Protein AF-A0A015ILJ5-F1 (afdb_monomer_lite)

Secondary structure (DSSP, 8-state):
-------------------------PPP------------------------------EEEE-HHHHHHHHHHHHHHHHHHHHHHHHHH--TT-SS-TTHHHHHHHHHHHHHHHHTHHHHHHHHHHHHHIIIIIIIHHHS-SHHHHHHHHHHHHS-SSTT--HHHHHHHHHHHHHHHHHHHHHHHHHHHHHHHHHS------S----EEEE----GGG--HHHHHHHHHHHHHHHHHHHHHHH--TTHHHHHHHHHHHHHHHHHHHHHGGGGG-TT--HHHHHHHHHHHHHHHHHHHHHHHT--SHHHHHHHHHHHHHTT-

Sequence (321 aa):
MNEIQNSSSSSSTILDDKPSKINISKNLVLVDNNIEENDDFGEIIQYKENKEVENSSIELGEKKAVVLSILIPFSIIGALIRIGLNILHSYPGSPVFSLIYPQFVGCVIMGFCLARKGFIMESYLPLYIGLTTGLCGSITTFSSWILSIFKEFILPSTPHRGDLYNILAALADIGITLGMSVTGLKFGEHIADIIIQKRKIQSERLYHIAEKPSKLNELIIPDFICFGVGIASIVLVVTLSSTMQVNRSVLFAAVFAPIGTLIRWYLSKYNAIKKSFPWGTFAANISGSIIIGILFFLSNGVASSKTSCEIIKGLSDGFCD

Structure (mmCIF, N/CA/C/O backbone):
data_AF-A0A015ILJ5-F1
#
_entry.id   AF-A0A015ILJ5-F1
#
loop_
_atom_site.group_PDB
_atom_site.id
_atom_site.type_symbol
_atom_site.label_atom_id
_atom_site.label_alt_id
_atom_site.label_comp_id
_atom_site.label_asym_id
_atom_site.label_entity_id
_atom_site.label_seq_id
_atom_site.pdbx_PDB_ins_code
_atom_site.Cartn_x
_atom_site.Cartn_y
_atom_site.Cartn_z
_atom_site.occupancy
_atom_site.B_iso_or_equiv
_atom_site.auth_seq_id
_atom_site.auth_comp_id
_atom_site.auth_asym_id
_atom_site.auth_atom_id
_atom_site.pdbx_PDB_model_num
ATOM 1 N N . MET A 1 1 ? -54.293 14.320 97.974 1.00 38.53 1 MET A N 1
ATOM 2 C CA . MET A 1 1 ? -55.303 14.594 96.933 1.00 38.53 1 MET A CA 1
ATOM 3 C C . MET A 1 1 ? -54.707 14.126 95.605 1.00 38.53 1 MET A C 1
ATOM 5 O O . MET A 1 1 ? -54.089 14.928 94.924 1.00 38.53 1 MET A O 1
ATOM 9 N N . ASN A 1 2 ? -54.666 12.828 95.270 1.00 27.77 2 ASN A N 1
ATOM 10 C CA . ASN A 1 2 ? -55.544 11.689 95.625 1.00 27.77 2 ASN A CA 1
ATOM 11 C C . ASN A 1 2 ? -57.009 11.928 95.200 1.00 27.77 2 ASN A C 1
ATOM 13 O O . ASN A 1 2 ? -57.557 12.952 95.598 1.00 27.77 2 ASN A O 1
ATOM 17 N N . GLU A 1 3 ? -57.687 11.027 94.476 1.00 29.75 3 GLU A N 1
ATOM 18 C CA . GLU A 1 3 ? -57.217 9.829 93.735 1.00 29.75 3 GLU A CA 1
ATOM 19 C C . GLU A 1 3 ? -58.332 9.287 92.803 1.00 29.75 3 GLU A C 1
ATOM 21 O O . GLU A 1 3 ? -59.360 9.944 92.673 1.00 29.75 3 GLU A O 1
ATOM 26 N N . ILE A 1 4 ? -58.148 8.060 92.271 1.00 30.39 4 ILE A N 1
ATOM 27 C CA . ILE A 1 4 ? -59.112 7.186 91.552 1.00 30.39 4 ILE A CA 1
ATOM 28 C C . ILE A 1 4 ? -59.209 7.431 90.027 1.00 30.39 4 ILE A C 1
ATOM 30 O O . ILE A 1 4 ? -59.376 8.565 89.599 1.00 30.39 4 ILE A O 1
ATOM 34 N N . GLN A 1 5 ? -59.237 6.414 89.146 1.00 32.75 5 GLN A N 1
ATOM 35 C CA . GLN A 1 5 ? -58.488 5.135 89.029 1.00 32.75 5 GLN A CA 1
ATOM 36 C C . GLN A 1 5 ? -58.839 4.467 87.671 1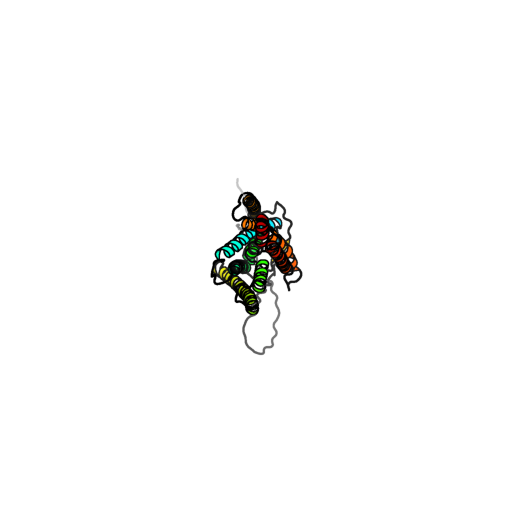.00 32.75 5 GLN A C 1
ATOM 38 O O . GLN A 1 5 ? -59.901 4.752 87.137 1.00 32.75 5 GLN A O 1
ATOM 43 N N . ASN A 1 6 ? -57.972 3.561 87.180 1.00 30.84 6 ASN A N 1
ATOM 44 C CA . ASN A 1 6 ? -58.215 2.337 86.368 1.00 30.84 6 ASN A CA 1
ATOM 45 C C . ASN A 1 6 ? -59.354 2.295 85.309 1.00 30.84 6 ASN A C 1
ATOM 47 O O . ASN A 1 6 ? -60.503 2.588 85.597 1.00 30.84 6 ASN A O 1
ATOM 51 N N . SER A 1 7 ? -59.186 1.740 84.101 1.00 29.77 7 SER A N 1
ATOM 52 C CA . SER A 1 7 ? -58.044 1.130 83.368 1.00 29.77 7 SER A CA 1
ATOM 53 C C . SER A 1 7 ? -58.445 1.125 81.860 1.00 29.77 7 SER A C 1
ATOM 55 O O . SER A 1 7 ? -59.083 2.098 81.476 1.00 29.77 7 SER A O 1
ATOM 57 N N . SER A 1 8 ? -58.203 0.216 80.900 1.00 28.64 8 SER A N 1
ATOM 58 C CA . SER A 1 8 ? -57.523 -1.088 80.657 1.00 28.64 8 SER A CA 1
ATOM 59 C C . SER A 1 8 ? -57.605 -1.330 79.116 1.00 28.64 8 SER A C 1
ATOM 61 O O . SER A 1 8 ? -58.374 -0.644 78.450 1.00 28.64 8 SER A O 1
ATOM 63 N N . SER A 1 9 ? -56.950 -2.271 78.420 1.00 26.66 9 SER A N 1
ATOM 64 C CA . SER A 1 9 ? -55.691 -3.045 78.543 1.00 26.66 9 SER A CA 1
ATOM 65 C C . SER A 1 9 ? -55.530 -3.846 77.224 1.00 26.66 9 SER A C 1
ATOM 67 O O . SER A 1 9 ? -56.538 -4.338 76.729 1.00 26.66 9 SER A O 1
ATOM 69 N N . SER A 1 10 ? -54.367 -4.106 76.615 1.00 27.41 10 SER A N 1
ATOM 70 C CA . SER A 1 10 ? -52.974 -3.684 76.854 1.00 27.41 10 SER A CA 1
ATOM 71 C C . SER A 1 10 ? -52.058 -4.293 75.770 1.00 27.41 10 SER A C 1
ATOM 73 O O . SER A 1 10 ? -52.251 -5.469 75.482 1.00 27.41 10 SER A O 1
ATOM 75 N N . SER A 1 11 ? -50.994 -3.585 75.344 1.00 25.94 11 SER A N 1
ATOM 76 C CA . SER A 1 11 ? -49.709 -4.177 74.868 1.00 25.94 11 SER A CA 1
ATOM 77 C C . SER A 1 11 ? -49.737 -5.015 73.556 1.00 25.94 11 SER A C 1
ATOM 79 O O . SER A 1 11 ? -50.785 -5.481 73.135 1.00 25.94 11 SER A O 1
ATOM 81 N N . SER A 1 12 ? -48.654 -5.270 72.803 1.00 26.17 12 SER A N 1
ATOM 82 C CA . SER A 1 12 ? -47.227 -4.846 72.788 1.00 26.17 12 SER A CA 1
ATOM 83 C C . SER A 1 12 ? -46.558 -5.419 71.515 1.00 26.17 12 SER A C 1
ATOM 85 O O . SER A 1 12 ? -47.017 -6.460 71.059 1.00 26.17 12 SER A O 1
ATOM 87 N N . THR A 1 13 ? -45.455 -4.941 70.918 1.00 25.66 13 THR A N 1
ATOM 88 C CA . THR A 1 13 ? -44.635 -3.694 70.934 1.00 25.66 13 THR A CA 1
ATOM 89 C C . THR A 1 13 ? -43.547 -3.867 69.850 1.00 25.66 13 THR A C 1
ATOM 91 O O . THR A 1 13 ? -43.083 -4.994 69.727 1.00 25.66 13 THR A O 1
ATOM 94 N N . ILE A 1 14 ? -43.031 -2.774 69.244 1.00 26.38 14 ILE A N 1
ATOM 95 C CA . ILE A 1 14 ? -41.694 -2.678 68.578 1.00 26.38 14 ILE A CA 1
ATOM 96 C C . ILE A 1 14 ? -41.528 -3.513 67.275 1.00 26.38 14 ILE A C 1
ATOM 98 O O . ILE A 1 14 ? -41.960 -4.653 67.216 1.00 26.38 14 ILE A O 1
ATOM 102 N N . LEU A 1 15 ? -40.816 -3.124 66.211 1.00 26.19 15 LEU A N 1
ATOM 103 C CA . LEU A 1 15 ? -40.367 -1.885 65.542 1.00 26.19 15 LEU A CA 1
ATOM 104 C C . LEU A 1 15 ? -39.247 -2.321 64.550 1.00 26.19 15 LEU A C 1
ATOM 106 O O . LEU A 1 15 ? -38.650 -3.381 64.721 1.00 26.19 15 LEU A O 1
ATOM 110 N N . ASP A 1 16 ? -38.957 -1.455 63.579 1.00 25.91 16 ASP A N 1
ATOM 111 C CA . ASP A 1 16 ? -37.698 -1.327 62.818 1.00 25.91 16 ASP A CA 1
ATOM 112 C C . ASP A 1 16 ? -37.301 -2.248 61.629 1.00 25.91 16 ASP A C 1
ATOM 114 O O . ASP A 1 16 ? -37.572 -3.441 61.532 1.00 25.91 16 ASP A O 1
ATOM 118 N N . ASP A 1 17 ? -36.613 -1.544 60.720 1.00 27.25 17 ASP A N 1
ATOM 119 C CA . ASP A 1 17 ? -35.740 -1.867 59.584 1.00 27.25 17 ASP A CA 1
ATOM 120 C C . ASP A 1 17 ? -36.176 -2.536 58.253 1.00 27.25 17 ASP A C 1
ATOM 122 O O . ASP A 1 17 ? -36.766 -3.608 58.134 1.00 27.25 17 ASP A O 1
ATOM 126 N N . LYS A 1 18 ? -35.740 -1.843 57.187 1.00 29.30 18 LYS A N 1
ATOM 127 C CA . LYS A 1 18 ? -35.544 -2.274 55.786 1.00 29.30 18 LYS A CA 1
ATOM 128 C C . LYS A 1 18 ? -34.125 -2.896 55.653 1.00 29.30 18 LYS A C 1
ATOM 130 O O . LYS A 1 18 ? -33.320 -2.639 56.542 1.00 29.30 18 LYS A O 1
ATOM 135 N N . PRO A 1 19 ? -33.730 -3.600 54.555 1.00 35.00 19 PRO A N 1
ATOM 136 C CA . PRO A 1 19 ? -34.274 -3.494 53.193 1.00 35.00 19 PRO A CA 1
ATOM 137 C C . PRO A 1 19 ? -34.383 -4.799 52.357 1.00 35.00 19 PRO A C 1
ATOM 139 O O . PRO A 1 19 ? -33.918 -5.874 52.713 1.00 35.00 19 PRO A O 1
ATOM 142 N N . SER A 1 20 ? -34.895 -4.619 51.132 1.00 26.47 20 SER A N 1
ATOM 143 C CA . SER A 1 20 ? -34.581 -5.375 49.901 1.00 26.47 20 SER A CA 1
ATOM 144 C C . SER A 1 20 ? -34.793 -6.901 49.839 1.00 26.47 20 SER A C 1
ATOM 146 O O . SER A 1 20 ? -33.987 -7.687 50.334 1.00 26.47 20 SER A O 1
ATOM 148 N N . LYS A 1 21 ? -35.734 -7.306 48.973 1.00 27.16 21 LYS A N 1
ATOM 149 C CA . LYS A 1 21 ? -35.479 -8.225 47.841 1.00 27.16 21 LYS A CA 1
ATOM 150 C C . LYS A 1 21 ? -36.608 -8.132 46.810 1.00 27.16 21 LYS A C 1
ATOM 152 O O . LYS A 1 21 ? -37.774 -8.022 47.174 1.00 27.16 21 LYS A O 1
ATOM 157 N N . ILE A 1 22 ? -36.252 -8.156 45.525 1.00 25.55 22 ILE A N 1
ATOM 158 C CA . ILE A 1 22 ? -37.215 -8.256 44.419 1.00 25.55 22 ILE A CA 1
ATOM 159 C C . ILE A 1 22 ? -37.682 -9.711 44.362 1.00 25.55 22 ILE A C 1
ATOM 161 O O . ILE A 1 22 ? -36.852 -10.618 44.309 1.00 25.55 22 ILE A O 1
ATOM 165 N N . ASN A 1 23 ? -38.994 -9.934 44.428 1.00 25.03 23 ASN A N 1
ATOM 166 C CA . ASN A 1 23 ? -39.558 -11.271 44.584 1.00 25.03 23 ASN A CA 1
ATOM 167 C C . ASN A 1 23 ? -39.935 -11.874 43.220 1.00 25.03 23 ASN A C 1
ATOM 169 O O . ASN A 1 23 ? -40.566 -11.207 42.403 1.00 25.03 23 ASN A O 1
ATOM 173 N N . ILE A 1 24 ? -39.540 -13.124 42.968 1.00 28.53 24 ILE A N 1
ATOM 174 C CA . ILE A 1 24 ? -39.736 -13.791 41.671 1.00 28.53 24 ILE A CA 1
ATOM 175 C C . ILE A 1 24 ? -41.096 -14.494 41.672 1.00 28.53 24 ILE A C 1
ATOM 177 O O . ILE A 1 24 ? -41.280 -15.509 42.346 1.00 28.53 24 ILE A O 1
ATOM 181 N N . SER A 1 25 ? -42.048 -13.982 40.893 1.00 27.61 25 SER A N 1
ATOM 182 C CA . SER A 1 25 ? -43.372 -14.585 40.732 1.00 27.61 25 SER A CA 1
ATOM 183 C C . SER A 1 25 ? -43.312 -15.853 39.873 1.00 27.61 25 SER A C 1
ATOM 185 O O . SER A 1 25 ? -43.343 -15.790 38.644 1.00 27.61 25 SER A O 1
ATOM 187 N N . LYS A 1 26 ? -43.265 -17.017 40.530 1.00 31.91 26 LYS A N 1
ATOM 188 C CA . LYS A 1 26 ? -43.653 -18.296 39.919 1.00 31.91 26 LYS A CA 1
ATOM 189 C C . LYS A 1 26 ? -45.162 -18.287 39.663 1.00 31.91 26 LYS A C 1
ATOM 191 O O . LYS A 1 26 ? -45.917 -18.120 40.615 1.00 31.91 26 LYS A O 1
ATOM 196 N N . ASN A 1 27 ? -45.590 -18.566 38.433 1.00 26.89 27 ASN A N 1
ATOM 197 C CA . ASN A 1 27 ? -46.962 -19.000 38.166 1.00 26.89 27 ASN A CA 1
ATOM 198 C C . ASN A 1 27 ? -46.987 -20.516 37.962 1.00 26.89 27 ASN A C 1
ATOM 200 O O . ASN A 1 27 ? -46.212 -21.061 37.177 1.00 26.89 27 ASN A O 1
ATOM 204 N N . LEU A 1 28 ? -47.879 -21.177 38.696 1.00 24.20 28 LEU A N 1
ATOM 205 C CA . LEU A 1 28 ? -48.230 -22.581 38.511 1.00 24.20 28 LEU A CA 1
ATOM 206 C C . LEU A 1 28 ? -49.207 -22.704 37.335 1.00 24.20 28 LEU A C 1
ATOM 208 O O . LEU A 1 28 ? -50.121 -21.891 37.218 1.00 24.20 28 LEU A O 1
ATOM 212 N N . VAL A 1 29 ? -49.074 -23.761 36.537 1.00 26.03 29 VAL A N 1
ATOM 213 C CA . VAL A 1 29 ? -50.166 -24.287 35.706 1.00 26.03 29 VAL A CA 1
ATOM 214 C C . VAL A 1 29 ? -50.184 -25.799 35.898 1.00 26.03 29 VAL A C 1
ATOM 216 O O . VAL A 1 29 ? -49.153 -26.452 35.757 1.00 26.03 29 VAL A O 1
ATOM 219 N N . LEU A 1 30 ? -51.346 -26.326 36.276 1.00 26.62 30 LEU A N 1
ATOM 220 C CA . LEU A 1 30 ? -51.619 -27.758 36.377 1.00 26.62 30 LEU A CA 1
ATOM 221 C C . LEU A 1 30 ? -52.103 -28.267 35.015 1.00 26.62 30 LEU A C 1
ATOM 223 O O . LEU A 1 30 ? -52.861 -27.569 34.342 1.00 26.62 30 LEU A O 1
ATOM 227 N N . VAL A 1 31 ? -51.710 -29.484 34.646 1.00 26.25 31 VAL A N 1
ATOM 228 C CA . VAL A 1 31 ? -52.356 -30.288 33.599 1.00 26.25 31 VAL A CA 1
ATOM 229 C C . VAL A 1 31 ? -52.400 -31.726 34.111 1.00 26.25 31 VAL A C 1
ATOM 231 O O . VAL A 1 31 ? -51.413 -32.202 34.671 1.00 26.25 31 VAL A O 1
ATOM 234 N N . ASP A 1 32 ? -53.552 -32.378 33.976 1.00 24.59 32 ASP A N 1
ATOM 235 C CA . ASP A 1 32 ? -53.810 -33.706 34.533 1.00 24.59 32 ASP A CA 1
ATOM 236 C C . ASP A 1 32 ? -53.135 -34.849 33.759 1.00 24.59 32 ASP A C 1
ATOM 238 O O . ASP A 1 32 ? -52.825 -34.746 32.571 1.00 24.59 32 ASP A O 1
ATOM 242 N N . ASN A 1 33 ? -52.954 -35.975 34.452 1.00 26.41 33 ASN A N 1
ATOM 243 C CA . ASN A 1 33 ? -52.445 -37.215 33.872 1.00 26.41 33 ASN A CA 1
ATOM 244 C C . ASN A 1 33 ? -53.518 -37.919 33.026 1.00 26.41 33 ASN A C 1
ATOM 246 O O . ASN A 1 33 ? -54.665 -38.030 33.454 1.00 26.41 33 ASN A O 1
ATOM 250 N N . ASN A 1 34 ? -53.104 -38.542 31.923 1.00 25.19 34 ASN A N 1
ATOM 251 C CA . ASN A 1 34 ? -53.539 -39.895 31.564 1.00 25.19 34 ASN A CA 1
ATOM 252 C C . ASN A 1 34 ? -52.475 -40.566 30.681 1.00 25.19 34 ASN A C 1
ATOM 254 O O . ASN A 1 34 ? -51.626 -39.888 30.104 1.00 25.19 34 ASN A O 1
ATOM 258 N N . ILE A 1 35 ? -52.470 -41.899 30.679 1.00 26.47 35 ILE A N 1
ATOM 259 C CA . ILE A 1 35 ? -51.298 -42.731 30.370 1.00 26.47 35 ILE A CA 1
ATOM 260 C C . ILE A 1 35 ? -51.551 -43.577 29.121 1.00 26.47 35 ILE A C 1
ATOM 262 O O . ILE A 1 35 ? -52.622 -44.161 29.002 1.00 26.47 35 ILE A O 1
ATOM 266 N N . GLU A 1 36 ? -50.529 -43.736 28.279 1.00 25.12 36 GLU A N 1
ATOM 267 C CA . GLU A 1 36 ? -50.222 -45.028 27.651 1.00 25.12 36 GLU A CA 1
ATOM 268 C C . GLU A 1 36 ? -48.707 -45.110 27.377 1.00 25.12 36 GLU A C 1
ATOM 270 O O . GLU A 1 36 ? -48.126 -44.229 26.744 1.00 25.12 36 GLU A O 1
ATOM 275 N N . GLU A 1 37 ? -48.052 -46.129 27.939 1.00 27.27 37 GLU A N 1
ATOM 276 C CA . GLU A 1 37 ? -46.613 -46.403 27.799 1.00 27.27 37 GLU A CA 1
ATOM 277 C C . GLU A 1 37 ? -46.362 -47.346 26.612 1.00 27.27 37 GLU A C 1
ATOM 279 O O . GLU A 1 37 ? -47.225 -48.169 26.310 1.00 27.27 37 GLU A O 1
ATOM 284 N N . ASN A 1 38 ? -45.190 -47.254 25.966 1.00 24.08 38 ASN A N 1
ATOM 285 C CA . ASN A 1 38 ? -44.504 -48.358 25.265 1.00 24.08 38 ASN A CA 1
ATOM 286 C C . ASN A 1 38 ? -43.094 -47.914 24.798 1.00 24.08 38 ASN A C 1
ATOM 288 O O . ASN A 1 38 ? -42.900 -47.454 23.675 1.00 24.08 38 ASN A O 1
ATOM 292 N N . ASP A 1 39 ? -42.139 -48.022 25.719 1.00 24.64 39 ASP A N 1
ATOM 293 C CA . ASP A 1 39 ? -40.759 -48.503 25.551 1.00 24.64 39 ASP A CA 1
ATOM 294 C C . ASP A 1 39 ? -39.972 -48.207 24.249 1.00 24.64 39 ASP A C 1
ATOM 296 O O . ASP A 1 39 ? -40.003 -48.979 23.292 1.00 24.64 39 ASP A O 1
ATOM 300 N N . ASP A 1 40 ? -39.090 -47.199 24.311 1.00 25.73 40 ASP A N 1
ATOM 301 C CA . ASP A 1 40 ? -37.633 -47.429 24.201 1.00 25.73 40 ASP A CA 1
ATOM 302 C C . ASP A 1 40 ? -36.861 -46.356 25.016 1.00 25.73 40 ASP A C 1
ATOM 304 O O . ASP A 1 40 ? -37.388 -45.277 25.304 1.00 25.73 40 ASP A O 1
ATOM 308 N N . PHE A 1 41 ? -35.626 -46.649 25.431 1.00 25.03 41 PHE A N 1
ATOM 309 C CA . PHE A 1 41 ? -34.748 -45.753 26.209 1.00 25.03 41 PHE A CA 1
ATOM 310 C C . PHE A 1 41 ? -34.256 -44.568 25.330 1.00 25.03 41 PHE A C 1
ATOM 312 O O . PHE A 1 41 ? -34.099 -44.706 24.122 1.00 25.03 41 PHE A O 1
ATOM 319 N N . GLY A 1 42 ? -33.986 -43.342 25.806 1.00 23.36 42 GLY A N 1
ATOM 320 C CA . GLY A 1 42 ? -33.494 -42.905 27.122 1.00 23.36 42 GLY A CA 1
ATOM 321 C C . GLY A 1 42 ? -31.952 -42.861 27.110 1.00 23.36 42 GLY A C 1
ATOM 322 O O . GLY A 1 42 ? -31.331 -43.908 27.016 1.00 23.36 42 GLY A O 1
ATOM 323 N N . GLU A 1 43 ? -31.223 -41.740 27.171 1.00 23.55 43 GLU A N 1
ATOM 324 C CA . GLU A 1 43 ? -31.527 -40.305 27.364 1.00 23.55 43 GLU A CA 1
ATOM 325 C C . GLU A 1 43 ? -30.902 -39.481 26.184 1.00 23.55 43 GLU A C 1
ATOM 327 O O . GLU A 1 43 ? -30.305 -40.062 25.285 1.00 23.55 43 GLU A O 1
ATOM 332 N N . ILE A 1 44 ? -31.002 -38.151 26.012 1.00 24.19 44 ILE A N 1
ATOM 333 C CA . ILE A 1 44 ? -30.621 -37.046 26.915 1.00 24.19 44 ILE A CA 1
ATOM 334 C C . ILE A 1 44 ? -31.584 -35.855 26.770 1.00 24.19 44 ILE A C 1
ATOM 336 O O . ILE A 1 44 ? -31.727 -35.260 25.704 1.00 24.19 44 ILE A O 1
ATOM 340 N N . ILE A 1 45 ? -32.168 -35.489 27.912 1.00 25.39 45 ILE A N 1
ATOM 341 C CA . ILE A 1 45 ? -32.701 -34.184 28.340 1.00 25.39 45 ILE A CA 1
ATOM 342 C C . ILE A 1 45 ? -32.597 -33.032 27.312 1.00 25.39 45 ILE A C 1
ATOM 344 O O . ILE A 1 45 ? -31.524 -32.461 27.102 1.00 25.39 45 ILE A O 1
ATOM 348 N N . GLN A 1 46 ? -33.746 -32.553 26.810 1.00 23.95 46 GLN A N 1
ATOM 349 C CA . GLN A 1 46 ? -33.844 -31.207 26.226 1.00 23.95 46 GLN A CA 1
ATOM 350 C C . GLN A 1 46 ? -33.671 -30.129 27.310 1.00 23.95 46 GLN A C 1
ATOM 352 O O . GLN A 1 46 ? -34.642 -29.547 27.801 1.00 23.95 46 GLN A O 1
ATOM 357 N N . TYR A 1 47 ? -32.425 -29.777 27.636 1.00 23.05 47 TYR A N 1
ATOM 358 C CA . TYR A 1 47 ? -32.160 -28.467 28.222 1.00 23.05 47 TYR A CA 1
ATOM 359 C C . TYR A 1 47 ? -32.344 -27.409 27.136 1.00 23.05 47 TYR A C 1
ATOM 361 O O . TYR A 1 47 ? -31.441 -27.111 26.355 1.00 23.05 47 TYR A O 1
ATOM 369 N N . LYS A 1 48 ? -33.558 -26.856 27.086 1.00 26.80 48 LYS A N 1
ATOM 370 C CA . LYS A 1 48 ? -33.956 -25.766 26.196 1.00 26.80 48 LYS A CA 1
ATOM 371 C C . LYS A 1 48 ? -33.241 -24.470 26.590 1.00 26.80 48 LYS A C 1
ATOM 373 O O . LYS A 1 48 ? -33.844 -23.565 27.168 1.00 26.80 48 LYS A O 1
ATOM 378 N N . GLU A 1 49 ? -31.951 -24.361 26.270 1.00 27.70 49 GLU A N 1
ATOM 379 C CA . GLU A 1 49 ? -31.274 -23.066 26.250 1.00 27.70 49 GLU A CA 1
ATOM 380 C C . GLU A 1 49 ? -31.811 -22.255 25.063 1.00 27.70 49 GLU A C 1
ATOM 382 O O . GLU A 1 49 ? -31.227 -22.198 23.983 1.00 27.70 49 GLU A O 1
ATOM 387 N N . ASN A 1 50 ? -32.947 -21.596 25.301 1.00 27.31 50 ASN A N 1
ATOM 388 C CA . ASN A 1 50 ? -33.477 -20.512 24.483 1.00 27.31 50 ASN A CA 1
ATOM 389 C C . ASN A 1 50 ? -32.545 -19.283 24.581 1.00 27.31 50 ASN A C 1
ATOM 391 O O . ASN A 1 50 ? -32.929 -18.219 25.063 1.00 27.31 50 ASN A O 1
ATOM 395 N N . LYS A 1 51 ? -31.307 -19.413 24.094 1.00 30.50 51 LYS A N 1
ATOM 396 C CA . LYS A 1 51 ? -30.592 -18.268 23.538 1.00 30.50 51 LYS A CA 1
ATOM 397 C C . LYS A 1 51 ? -31.104 -18.060 22.123 1.00 30.50 51 LYS A C 1
ATOM 399 O O . LYS A 1 51 ? -30.512 -18.529 21.153 1.00 30.50 51 LYS A O 1
ATOM 404 N N . GLU A 1 52 ? -32.183 -17.292 22.016 1.00 31.16 52 GLU A N 1
ATOM 405 C CA . GLU A 1 52 ? -32.316 -16.418 20.858 1.00 31.16 52 GLU A CA 1
ATOM 406 C C . GLU A 1 52 ? -31.048 -15.561 20.835 1.00 31.16 52 GLU A C 1
ATOM 408 O O . GLU A 1 52 ? -30.830 -14.714 21.703 1.00 31.16 52 GLU A O 1
ATOM 413 N N . VAL A 1 53 ? -30.138 -15.863 19.907 1.00 42.84 53 VAL A N 1
ATOM 414 C CA . VAL A 1 53 ? -28.950 -15.040 19.695 1.00 42.84 53 VAL A CA 1
ATOM 415 C C . VAL A 1 53 ? -29.448 -13.769 19.031 1.00 42.84 53 VAL A C 1
ATOM 417 O O . VAL A 1 53 ? -29.552 -13.703 17.807 1.00 42.84 53 VAL A O 1
ATOM 420 N N . GLU A 1 54 ? -29.805 -12.786 19.860 1.00 38.03 54 GLU A N 1
ATOM 421 C CA . GLU A 1 54 ? -30.148 -11.436 19.433 1.00 38.03 54 GLU A CA 1
ATOM 422 C C . GLU A 1 54 ? -29.011 -10.930 18.545 1.00 38.03 54 GLU A C 1
ATOM 424 O O . GLU A 1 54 ? -27.910 -10.619 19.015 1.00 38.03 54 GLU A O 1
ATOM 429 N N . ASN A 1 55 ? -29.265 -10.934 17.235 1.00 45.94 55 ASN A N 1
ATOM 430 C CA . ASN A 1 55 ? -28.243 -10.772 16.208 1.00 45.94 55 ASN A CA 1
ATOM 431 C C . ASN A 1 55 ? -27.950 -9.278 16.010 1.00 45.94 55 ASN A C 1
ATOM 433 O O . ASN A 1 55 ? -28.184 -8.693 14.953 1.00 45.94 55 ASN A O 1
ATOM 437 N N . SER A 1 56 ? -27.521 -8.661 17.110 1.00 52.22 56 SER A N 1
ATOM 438 C CA . SER A 1 56 ? -27.352 -7.233 17.333 1.00 52.22 56 SER A CA 1
ATOM 439 C C . SER A 1 56 ? -26.250 -6.681 16.432 1.00 52.22 56 SER A C 1
ATOM 441 O O . SER A 1 56 ? -25.062 -6.672 16.761 1.00 52.22 56 SER A O 1
ATOM 443 N N . SER A 1 57 ? -26.663 -6.217 15.254 1.00 60.91 57 SER A N 1
ATOM 444 C CA . SER A 1 57 ? -25.803 -5.523 14.305 1.00 60.91 57 SER A CA 1
ATOM 445 C C . SER A 1 57 ? -25.246 -4.256 14.948 1.00 60.91 57 SER A C 1
ATOM 447 O O . SER A 1 57 ? -25.986 -3.300 15.188 1.00 60.91 57 SER A O 1
ATOM 449 N N . ILE A 1 58 ? -23.943 -4.233 15.227 1.00 69.12 58 ILE A N 1
ATOM 450 C CA . ILE A 1 58 ? -23.305 -3.054 15.814 1.00 69.12 58 ILE A CA 1
ATOM 451 C C . ILE A 1 58 ? -23.179 -1.984 14.728 1.00 69.12 58 ILE A C 1
ATOM 453 O O . ILE A 1 58 ? -22.423 -2.148 13.765 1.00 69.12 58 ILE A O 1
ATOM 457 N N . GLU A 1 59 ? -23.907 -0.878 14.900 1.00 70.50 59 GLU A N 1
ATOM 458 C CA . GLU A 1 59 ? -23.721 0.327 14.097 1.00 70.50 59 GLU A CA 1
ATOM 459 C C . GLU A 1 59 ? -22.421 1.041 14.473 1.00 70.50 59 GLU A C 1
ATOM 461 O O . GLU A 1 59 ? -22.282 1.584 15.571 1.00 70.50 59 GLU A O 1
ATOM 466 N N . LEU A 1 60 ? -21.500 1.133 13.520 1.00 75.81 60 LEU A N 1
ATOM 467 C CA . LEU A 1 60 ? -20.243 1.856 13.671 1.00 75.81 60 LEU A CA 1
ATOM 468 C C . LEU A 1 60 ? -20.250 3.106 12.781 1.00 75.81 60 LEU A C 1
ATOM 470 O O . LEU A 1 60 ? -20.377 3.014 11.561 1.00 75.81 60 LEU A O 1
ATOM 474 N N . GLY A 1 61 ? -20.151 4.286 13.398 1.00 73.19 61 GLY A N 1
ATOM 475 C CA . GLY A 1 61 ? -20.248 5.573 12.702 1.00 73.19 61 GLY A CA 1
ATOM 476 C C . GLY A 1 61 ? -18.962 5.966 11.970 1.00 73.19 61 GLY A C 1
ATOM 477 O O . GLY A 1 61 ? -17.964 6.287 12.616 1.00 73.19 61 GLY A O 1
ATOM 478 N N . GLU A 1 62 ? -18.979 6.013 10.635 1.00 79.75 62 GLU A N 1
ATOM 479 C CA . GLU A 1 62 ? -17.832 6.485 9.843 1.00 79.75 62 GLU A CA 1
ATOM 480 C C . GLU A 1 62 ? -17.730 8.022 9.880 1.00 79.75 62 GLU A C 1
ATOM 482 O O . GLU A 1 62 ? -18.380 8.728 9.104 1.00 79.75 62 GLU A O 1
ATOM 487 N N . LYS A 1 63 ? -16.865 8.557 10.753 1.00 86.50 63 LYS A N 1
ATOM 488 C CA . LYS A 1 63 ? -16.490 9.983 10.761 1.00 86.50 63 LYS A CA 1
ATOM 489 C C . LYS A 1 63 ? -15.564 10.292 9.576 1.00 86.50 63 LYS A C 1
ATOM 491 O O . LYS A 1 63 ? -14.344 10.331 9.736 1.00 86.50 63 LYS A O 1
ATOM 496 N N . LYS A 1 64 ? -16.131 10.524 8.385 1.00 86.94 64 LYS A N 1
ATOM 497 C CA . LYS A 1 64 ? -15.385 10.702 7.115 1.00 86.94 64 LYS A CA 1
ATOM 498 C C . LYS A 1 64 ? -14.146 11.601 7.231 1.00 86.94 64 LYS A C 1
ATOM 500 O O . LYS A 1 64 ? -13.079 11.199 6.792 1.00 86.94 64 LYS A O 1
ATOM 505 N N . ALA A 1 65 ? -14.250 12.771 7.866 1.00 88.88 65 ALA A N 1
ATOM 506 C CA . ALA A 1 65 ? -13.119 13.693 8.030 1.00 88.88 65 ALA A CA 1
ATOM 507 C C . ALA A 1 65 ? -11.922 13.075 8.788 1.00 88.88 65 ALA A C 1
ATOM 509 O O . ALA A 1 65 ? -10.773 13.289 8.407 1.00 88.88 65 ALA A O 1
ATOM 510 N N . VAL A 1 66 ? -12.186 12.259 9.814 1.00 92.19 66 VAL A N 1
ATOM 511 C CA . VAL A 1 66 ? -11.155 11.547 10.589 1.00 92.19 66 VAL A CA 1
ATOM 512 C C . VAL A 1 66 ? -10.523 10.436 9.746 1.00 92.19 66 VAL A C 1
ATOM 514 O O . VAL A 1 66 ? -9.305 10.269 9.760 1.00 92.19 66 VAL A O 1
ATOM 517 N N . VAL A 1 67 ? -11.335 9.722 8.957 1.00 92.75 67 VAL A N 1
ATOM 518 C CA . VAL A 1 67 ? -10.870 8.678 8.026 1.00 92.75 67 VAL A CA 1
ATOM 519 C C . VAL A 1 67 ? -9.963 9.263 6.938 1.00 92.75 67 VAL A C 1
ATOM 521 O O . VAL A 1 67 ? -8.874 8.742 6.713 1.00 92.75 67 VAL A O 1
ATOM 524 N N . LEU A 1 68 ? -10.343 10.390 6.326 1.00 93.44 68 LEU A N 1
ATOM 525 C CA . LEU A 1 68 ? -9.477 11.119 5.390 1.00 93.44 68 LEU A CA 1
ATOM 526 C C . LEU A 1 68 ? -8.141 11.502 6.047 1.00 93.44 68 LEU A C 1
ATOM 528 O O . LEU A 1 68 ? -7.084 11.355 5.439 1.00 93.44 68 LEU A O 1
ATOM 532 N N . SER A 1 69 ? -8.184 11.964 7.301 1.00 94.69 69 SER A N 1
ATOM 533 C CA . SER A 1 69 ? -6.997 12.447 8.007 1.00 94.69 69 SER A CA 1
ATOM 534 C C . SER A 1 69 ? -6.019 11.335 8.402 1.00 94.69 69 SER A C 1
ATOM 536 O O . SER A 1 69 ? -4.811 11.521 8.273 1.00 94.69 69 SER A O 1
ATOM 538 N N . ILE A 1 70 ? -6.519 10.164 8.816 1.00 96.44 70 ILE A N 1
ATOM 539 C CA . ILE A 1 70 ? -5.683 9.016 9.206 1.00 96.44 70 ILE A CA 1
ATOM 540 C C . ILE A 1 70 ? -5.149 8.218 8.000 1.00 96.44 70 ILE A C 1
ATOM 542 O O . ILE A 1 70 ? -4.089 7.601 8.099 1.00 96.44 70 ILE A O 1
ATOM 546 N N . LEU A 1 71 ? -5.818 8.259 6.840 1.00 97.50 71 LEU A N 1
ATOM 547 C CA . LEU A 1 71 ? -5.319 7.628 5.607 1.00 97.50 71 LEU A CA 1
ATOM 548 C C . LEU A 1 71 ? -4.018 8.268 5.090 1.00 97.50 71 LEU A C 1
ATOM 550 O O . LEU A 1 71 ? -3.170 7.564 4.541 1.00 97.50 71 LEU A O 1
ATOM 554 N N . ILE A 1 72 ? -3.824 9.575 5.297 1.00 97.50 72 ILE A N 1
ATOM 555 C CA . ILE A 1 72 ? -2.628 10.317 4.858 1.00 97.50 72 ILE A CA 1
ATOM 556 C C . ILE A 1 72 ? -1.322 9.757 5.465 1.00 97.50 72 ILE A C 1
ATOM 558 O O . ILE A 1 72 ? -0.476 9.305 4.694 1.00 97.50 72 ILE A O 1
ATOM 562 N N . PRO A 1 73 ? -1.112 9.727 6.800 1.00 97.75 73 PRO A N 1
ATOM 563 C CA . PRO A 1 73 ? 0.138 9.228 7.378 1.00 97.75 73 PRO A CA 1
ATOM 564 C C . PRO A 1 73 ? 0.377 7.750 7.056 1.00 97.75 73 PRO A C 1
ATOM 566 O O . PRO A 1 73 ? 1.503 7.369 6.748 1.00 97.75 73 PRO A O 1
ATOM 569 N N . PHE A 1 74 ? -0.665 6.912 7.082 1.00 98.38 74 PHE A N 1
ATOM 570 C CA . PHE A 1 74 ? -0.505 5.482 6.823 1.00 98.38 74 PHE A CA 1
ATOM 571 C C . PHE A 1 74 ? -0.153 5.165 5.363 1.00 98.38 74 PHE A C 1
ATOM 573 O O . PHE A 1 74 ? 0.668 4.279 5.140 1.00 98.38 74 PHE A O 1
ATOM 580 N N . SER A 1 75 ? -0.697 5.895 4.384 1.00 98.06 75 SER A N 1
ATOM 581 C CA . SER A 1 75 ? -0.314 5.738 2.969 1.00 98.06 75 SER A CA 1
ATOM 582 C C . SER A 1 75 ? 1.106 6.235 2.686 1.00 98.06 75 SER A C 1
ATOM 584 O O . SER A 1 75 ? 1.873 5.538 2.023 1.00 98.06 75 SER A O 1
ATOM 586 N N . ILE A 1 76 ? 1.512 7.370 3.275 1.00 97.88 76 ILE A N 1
ATOM 587 C CA . ILE A 1 76 ? 2.905 7.855 3.234 1.00 97.88 76 ILE A CA 1
ATOM 588 C C . ILE A 1 76 ? 3.859 6.788 3.787 1.00 97.88 76 ILE A C 1
ATOM 590 O O . ILE A 1 76 ? 4.810 6.397 3.111 1.00 97.88 76 ILE A O 1
ATOM 594 N N . ILE A 1 77 ? 3.593 6.282 4.997 1.00 98.25 77 ILE A N 1
ATOM 595 C CA . ILE A 1 77 ? 4.416 5.243 5.633 1.00 98.25 77 ILE A CA 1
ATOM 596 C C . ILE A 1 77 ? 4.425 3.967 4.779 1.00 98.25 77 ILE A C 1
ATOM 598 O O . ILE A 1 77 ? 5.483 3.367 4.598 1.00 98.25 77 ILE A O 1
ATOM 602 N N . GLY A 1 78 ? 3.285 3.568 4.211 1.00 98.19 78 GLY A N 1
ATOM 603 C CA . GLY A 1 78 ? 3.186 2.358 3.402 1.00 98.19 78 GLY A CA 1
ATOM 604 C C . GLY A 1 78 ? 3.962 2.432 2.087 1.00 98.19 78 GLY A C 1
ATOM 605 O O . GLY A 1 78 ? 4.731 1.520 1.778 1.00 98.19 78 GLY A O 1
ATOM 606 N N . ALA A 1 79 ? 3.850 3.545 1.361 1.00 97.75 79 ALA A N 1
ATOM 607 C CA . ALA A 1 79 ? 4.630 3.782 0.149 1.00 97.75 79 ALA A CA 1
ATOM 608 C C . ALA A 1 79 ? 6.137 3.860 0.450 1.00 97.75 79 ALA A C 1
ATOM 610 O O . ALA A 1 79 ? 6.938 3.269 -0.275 1.00 97.75 79 ALA A O 1
ATOM 611 N N . LEU A 1 80 ? 6.538 4.506 1.553 1.00 97.38 80 LEU A N 1
ATOM 612 C CA . LEU A 1 80 ? 7.938 4.541 1.991 1.00 97.38 80 LEU A CA 1
ATOM 613 C C . LEU A 1 80 ? 8.469 3.149 2.374 1.00 97.38 80 LEU A C 1
ATOM 615 O O . LEU A 1 80 ? 9.599 2.821 2.013 1.00 97.38 80 LEU A O 1
ATOM 619 N N . ILE A 1 81 ? 7.663 2.304 3.028 1.00 98.38 81 ILE A N 1
ATOM 620 C CA . ILE A 1 81 ? 8.009 0.899 3.303 1.00 98.38 81 ILE A CA 1
ATOM 621 C C . ILE A 1 81 ? 8.179 0.120 1.992 1.00 98.38 81 ILE A C 1
ATOM 623 O O . ILE A 1 81 ? 9.182 -0.576 1.837 1.00 98.38 81 ILE A O 1
ATOM 627 N N . ARG A 1 82 ? 7.264 0.262 1.021 1.00 97.94 82 ARG A N 1
ATOM 628 C CA . ARG A 1 82 ? 7.384 -0.402 -0.289 1.00 97.94 82 ARG A CA 1
ATOM 629 C C . ARG A 1 82 ? 8.633 0.031 -1.046 1.00 97.94 82 ARG A C 1
ATOM 631 O O . ARG A 1 82 ? 9.377 -0.821 -1.525 1.00 97.94 82 ARG A O 1
ATOM 638 N N . ILE A 1 83 ? 8.888 1.334 -1.129 1.00 96.62 83 ILE A N 1
ATOM 639 C CA . ILE A 1 83 ? 10.070 1.885 -1.805 1.00 96.62 83 ILE A CA 1
ATOM 640 C C . ILE A 1 83 ? 11.353 1.433 -1.093 1.00 96.62 83 ILE A C 1
ATOM 642 O O . ILE A 1 83 ? 12.290 0.995 -1.757 1.00 96.62 83 ILE A O 1
ATOM 646 N N . GLY A 1 84 ? 11.382 1.460 0.243 1.00 96.62 84 GLY A N 1
ATOM 647 C CA . GLY A 1 84 ? 12.513 0.988 1.044 1.00 96.62 84 GLY A CA 1
ATOM 648 C C . GLY A 1 84 ? 12.803 -0.504 0.856 1.00 96.62 84 GLY A C 1
ATOM 649 O O . GLY A 1 84 ? 13.947 -0.871 0.596 1.00 96.62 84 GLY A O 1
ATOM 650 N N . LEU A 1 85 ? 11.776 -1.360 0.911 1.00 97.19 85 LEU A N 1
ATOM 651 C CA . LEU A 1 85 ? 11.912 -2.801 0.666 1.00 97.19 85 LEU A CA 1
ATOM 652 C C . LEU A 1 85 ? 12.348 -3.097 -0.773 1.00 97.19 85 LEU A C 1
ATOM 654 O O . LEU A 1 85 ? 13.230 -3.933 -0.967 1.00 97.19 85 LEU A O 1
ATOM 658 N N . ASN A 1 86 ? 11.793 -2.389 -1.762 1.00 96.00 86 ASN A N 1
ATOM 659 C CA . ASN A 1 86 ? 12.206 -2.518 -3.158 1.00 96.00 86 ASN A CA 1
ATOM 660 C C . ASN A 1 86 ? 13.683 -2.138 -3.338 1.00 96.00 86 ASN A C 1
ATOM 662 O O . ASN A 1 86 ? 14.422 -2.890 -3.967 1.00 96.00 86 ASN A O 1
ATOM 666 N N . ILE A 1 87 ? 14.139 -1.015 -2.769 1.00 94.81 87 ILE A N 1
ATOM 667 C CA . ILE A 1 87 ? 15.547 -0.587 -2.841 1.00 94.81 87 ILE A CA 1
ATOM 668 C C . ILE A 1 87 ? 16.462 -1.611 -2.156 1.00 94.81 87 ILE A C 1
ATOM 670 O O . ILE A 1 87 ? 17.438 -2.046 -2.763 1.00 94.81 87 ILE A O 1
ATOM 674 N N . LEU A 1 88 ? 16.128 -2.041 -0.934 1.00 95.06 88 LEU A N 1
ATOM 675 C CA . LEU A 1 88 ? 16.952 -2.953 -0.132 1.00 95.06 88 LEU A CA 1
ATOM 676 C C . LEU A 1 88 ? 17.175 -4.318 -0.805 1.00 95.06 88 LEU A C 1
ATOM 678 O O . LEU A 1 88 ? 18.247 -4.901 -0.665 1.00 95.06 88 LEU A O 1
ATOM 682 N N . HIS A 1 89 ? 16.186 -4.814 -1.553 1.00 94.50 89 HIS A N 1
ATOM 683 C CA . HIS A 1 89 ? 16.256 -6.116 -2.224 1.00 94.50 89 HIS A CA 1
ATOM 684 C C . HIS A 1 89 ? 16.599 -6.030 -3.722 1.00 94.50 89 HIS A C 1
ATOM 686 O O . HIS A 1 89 ? 16.670 -7.062 -4.384 1.00 94.50 89 HIS A O 1
ATOM 692 N N . SER A 1 90 ? 16.838 -4.831 -4.269 1.00 91.81 90 SER A N 1
ATOM 693 C CA . SER A 1 90 ? 17.284 -4.645 -5.661 1.00 91.81 90 SER A CA 1
ATOM 694 C C . SER A 1 90 ? 18.813 -4.610 -5.749 1.00 91.81 90 SER A C 1
ATOM 696 O O . SER A 1 90 ? 19.404 -3.570 -6.036 1.00 91.81 90 SER A O 1
ATOM 698 N N . TYR A 1 91 ? 19.457 -5.751 -5.489 1.00 90.50 91 TYR A N 1
ATOM 699 C CA . TYR A 1 91 ? 20.913 -5.920 -5.583 1.00 90.50 91 TYR A CA 1
ATOM 700 C C . TYR A 1 91 ? 21.306 -6.948 -6.664 1.00 90.50 91 TYR A C 1
ATOM 702 O O . TYR A 1 91 ? 20.506 -7.827 -6.994 1.00 90.50 91 TYR A O 1
ATOM 710 N N . PRO A 1 92 ? 22.526 -6.876 -7.238 1.00 87.81 92 PRO A N 1
ATOM 711 C CA . PRO A 1 92 ? 22.977 -7.838 -8.243 1.00 87.81 92 PRO A CA 1
ATOM 712 C C . PRO A 1 92 ? 22.979 -9.269 -7.694 1.00 87.81 92 PRO A C 1
ATOM 714 O O . PRO A 1 92 ? 23.613 -9.543 -6.678 1.00 87.81 92 PRO A O 1
ATOM 717 N N . GLY A 1 93 ? 22.278 -10.182 -8.370 1.00 85.00 93 GLY A N 1
ATOM 718 C CA . GLY A 1 93 ? 22.132 -11.570 -7.918 1.00 85.00 93 GLY A CA 1
ATOM 719 C C . GLY A 1 93 ? 21.071 -11.791 -6.834 1.00 85.00 93 GLY A C 1
ATOM 720 O O . GLY A 1 93 ? 21.147 -12.793 -6.126 1.00 85.00 93 GLY A O 1
ATOM 721 N N . SER A 1 94 ? 20.088 -10.894 -6.685 1.00 87.69 94 SER A N 1
ATOM 722 C CA . SER A 1 94 ? 18.944 -11.121 -5.796 1.00 87.69 94 SER A CA 1
ATOM 723 C C . SER A 1 94 ? 18.204 -12.426 -6.159 1.00 87.69 94 SER A C 1
ATOM 725 O O . SER A 1 94 ? 17.913 -12.654 -7.334 1.00 87.69 94 SER A O 1
ATOM 727 N N . PRO A 1 95 ? 17.862 -13.294 -5.185 1.00 87.31 95 PRO A N 1
ATOM 728 C CA . PRO A 1 95 ? 17.318 -14.632 -5.462 1.00 87.31 95 PRO A CA 1
ATOM 729 C C . PRO A 1 95 ? 15.882 -14.614 -6.010 1.00 87.31 95 PRO A C 1
ATOM 731 O O . PRO A 1 95 ? 15.418 -15.599 -6.578 1.00 87.31 95 PRO A O 1
ATOM 734 N N . VAL A 1 96 ? 15.178 -13.498 -5.822 1.00 89.88 96 VAL A N 1
ATOM 735 C CA . VAL A 1 96 ? 13.817 -13.211 -6.287 1.00 89.88 96 VAL A CA 1
ATOM 736 C C . VAL A 1 96 ? 13.719 -11.726 -6.654 1.00 89.88 96 VAL A C 1
ATOM 738 O O . VAL A 1 96 ? 14.565 -10.924 -6.251 1.00 89.88 96 VAL A O 1
ATOM 741 N N . PHE A 1 97 ? 12.694 -11.350 -7.418 1.00 90.62 97 PHE A N 1
ATOM 742 C CA . PHE A 1 97 ? 12.418 -9.956 -7.772 1.00 90.62 97 PHE A CA 1
ATOM 743 C C . PHE A 1 97 ? 11.996 -9.148 -6.534 1.00 90.62 97 PHE A C 1
ATOM 745 O O . PHE A 1 97 ? 11.232 -9.624 -5.696 1.00 90.62 97 PHE A O 1
ATOM 752 N N . SER A 1 98 ? 12.463 -7.905 -6.412 1.00 94.25 98 SER A N 1
ATOM 753 C CA . SER A 1 98 ? 12.349 -7.126 -5.168 1.00 94.25 98 SER A CA 1
ATOM 754 C C . SER A 1 98 ? 10.912 -6.785 -4.741 1.00 94.25 98 SER A C 1
ATOM 756 O O . SER A 1 98 ? 10.666 -6.599 -3.549 1.00 94.25 98 SER A O 1
ATOM 758 N N . LEU A 1 99 ? 9.945 -6.802 -5.667 1.00 95.12 99 LEU A N 1
ATOM 759 C CA . LEU A 1 99 ? 8.530 -6.529 -5.380 1.00 95.12 99 LEU A CA 1
ATOM 760 C C . LEU A 1 99 ? 7.858 -7.595 -4.492 1.00 95.12 99 LEU A C 1
ATOM 762 O O . LEU A 1 99 ? 6.874 -7.296 -3.821 1.00 95.12 99 LEU A O 1
ATOM 766 N N . ILE A 1 100 ? 8.396 -8.816 -4.422 1.00 96.62 100 ILE A N 1
ATOM 767 C CA . ILE A 1 100 ? 7.854 -9.908 -3.593 1.00 96.62 100 ILE A CA 1
ATOM 768 C C . ILE A 1 100 ? 7.809 -9.554 -2.092 1.00 96.62 100 ILE A C 1
ATOM 770 O O . ILE A 1 100 ? 6.882 -9.942 -1.380 1.00 96.62 100 ILE A O 1
ATOM 774 N N . TYR A 1 101 ? 8.793 -8.782 -1.614 1.00 97.12 101 TYR A N 1
ATOM 775 C CA . TYR A 1 101 ? 8.973 -8.444 -0.203 1.00 97.12 101 TYR A CA 1
ATOM 776 C C . TYR A 1 101 ? 7.890 -7.491 0.328 1.00 97.12 101 TYR A C 1
ATOM 778 O O . TYR A 1 101 ? 7.269 -7.833 1.337 1.00 97.12 101 TYR A O 1
ATOM 786 N N . PRO A 1 102 ? 7.594 -6.337 -0.308 1.00 97.69 102 PRO A N 1
ATOM 787 C CA . PRO A 1 102 ? 6.481 -5.500 0.126 1.00 97.69 102 PRO A CA 1
ATOM 788 C C . PRO A 1 102 ? 5.121 -6.187 -0.034 1.00 97.69 102 PRO A C 1
ATOM 790 O O . PRO A 1 102 ? 4.306 -6.074 0.877 1.00 97.69 102 PRO A O 1
ATOM 793 N N . GLN A 1 103 ? 4.889 -6.976 -1.093 1.00 97.62 103 GLN A N 1
ATOM 794 C CA . GLN A 1 103 ? 3.642 -7.749 -1.226 1.00 97.62 103 GLN A CA 1
ATOM 795 C C . GLN A 1 103 ? 3.442 -8.675 -0.013 1.00 97.62 103 GLN A C 1
ATOM 797 O O . GLN A 1 103 ? 2.406 -8.618 0.648 1.00 97.62 103 GLN A O 1
ATOM 802 N N . PHE A 1 104 ? 4.469 -9.453 0.356 1.00 98.19 104 PHE A N 1
ATOM 803 C CA . PHE A 1 104 ? 4.433 -10.317 1.538 1.00 98.19 104 PHE A CA 1
ATOM 804 C C . PHE A 1 104 ? 4.213 -9.527 2.840 1.00 98.19 104 PHE A C 1
ATOM 806 O O . PHE A 1 104 ? 3.302 -9.854 3.598 1.00 98.19 104 PHE A O 1
ATOM 813 N N . VAL A 1 105 ? 4.992 -8.468 3.095 1.00 98.31 105 VAL A N 1
ATOM 814 C CA . VAL A 1 105 ? 4.890 -7.659 4.328 1.00 98.31 105 VAL A CA 1
ATOM 815 C C . VAL A 1 105 ? 3.510 -7.009 4.470 1.00 98.31 105 VAL A C 1
ATOM 817 O O . VAL A 1 105 ? 2.907 -7.075 5.543 1.00 98.31 105 VAL A O 1
ATOM 820 N N . GLY A 1 106 ? 2.973 -6.432 3.393 1.00 98.00 106 GLY A N 1
ATOM 821 C CA . GLY A 1 106 ? 1.633 -5.847 3.387 1.00 98.00 106 GLY A CA 1
ATOM 822 C C . GLY A 1 106 ? 0.543 -6.897 3.615 1.00 98.00 106 GLY A C 1
ATOM 823 O O . GLY A 1 106 ? -0.370 -6.670 4.409 1.00 98.00 106 GLY A O 1
ATOM 824 N N . CYS A 1 107 ? 0.673 -8.082 3.013 1.00 98.25 107 CYS A N 1
ATOM 825 C CA . CYS A 1 107 ? -0.227 -9.210 3.258 1.00 98.25 107 CYS A CA 1
ATOM 826 C C . CYS A 1 107 ? -0.164 -9.737 4.703 1.00 98.25 107 CYS A C 1
ATOM 828 O O . CYS A 1 107 ? -1.211 -10.062 5.257 1.00 98.25 107 CYS A O 1
ATOM 830 N N . VAL A 1 108 ? 1.006 -9.762 5.353 1.00 98.62 108 VAL A N 1
ATOM 831 C CA . VAL A 1 108 ? 1.134 -10.138 6.778 1.00 98.62 108 VAL A CA 1
ATOM 832 C C . VAL A 1 108 ? 0.399 -9.147 7.686 1.00 98.62 108 VAL A C 1
ATOM 834 O O . VAL A 1 108 ? -0.383 -9.561 8.545 1.00 98.62 108 VAL A O 1
ATOM 837 N N . ILE A 1 109 ? 0.581 -7.839 7.478 1.00 98.31 109 ILE A N 1
ATOM 838 C CA . ILE A 1 109 ? -0.114 -6.812 8.274 1.00 98.31 109 ILE A CA 1
ATOM 839 C C . ILE A 1 109 ? -1.631 -6.867 8.009 1.00 98.31 109 ILE A C 1
ATOM 841 O O . ILE A 1 109 ? -2.427 -6.795 8.950 1.00 98.31 109 ILE A O 1
ATOM 845 N N . MET A 1 110 ? -2.042 -7.076 6.755 1.00 97.38 110 MET A N 1
ATOM 846 C CA . MET A 1 110 ? -3.449 -7.226 6.371 1.00 97.38 110 MET A CA 1
ATOM 847 C C . MET A 1 110 ? -4.090 -8.464 7.015 1.00 97.38 110 MET A C 1
ATOM 849 O O . MET A 1 110 ? -5.188 -8.365 7.560 1.00 97.38 110 MET A O 1
ATOM 853 N N . GLY A 1 111 ? -3.398 -9.608 7.020 1.00 96.94 111 GLY A N 1
ATOM 854 C CA . GLY A 1 111 ? -3.857 -10.848 7.654 1.00 96.94 111 GLY A CA 1
ATOM 855 C C . GLY A 1 111 ? -4.058 -10.692 9.161 1.00 96.94 111 GLY A C 1
ATOM 856 O O . GLY A 1 111 ? -5.100 -11.079 9.692 1.00 96.94 111 GLY A O 1
ATOM 857 N N . PHE A 1 112 ? -3.119 -10.021 9.837 1.00 96.25 112 PHE A N 1
ATOM 858 C CA . PHE A 1 112 ? -3.253 -9.667 11.253 1.00 96.25 112 PHE A CA 1
ATOM 859 C C . PHE A 1 112 ? -4.478 -8.770 11.505 1.00 96.25 112 PHE A C 1
ATOM 861 O O . PHE A 1 112 ? -5.281 -9.034 12.406 1.00 96.25 112 PHE A O 1
ATOM 868 N N . CYS A 1 113 ? -4.660 -7.728 10.684 1.00 95.56 113 CYS A N 1
ATOM 869 C CA . CYS A 1 113 ? -5.789 -6.805 10.806 1.00 95.56 113 CYS A CA 1
ATOM 870 C C . CYS A 1 113 ? -7.136 -7.497 10.558 1.00 95.56 113 CYS A C 1
ATOM 872 O O . CYS A 1 113 ? -8.089 -7.241 11.291 1.00 95.56 113 CYS A O 1
ATOM 874 N N . LEU A 1 114 ? -7.221 -8.399 9.576 1.00 93.00 114 LEU A N 1
ATOM 875 C CA . LEU A 1 114 ? -8.421 -9.196 9.302 1.00 93.00 114 LEU A CA 1
ATOM 876 C C . LEU A 1 114 ? -8.742 -10.140 10.470 1.00 93.00 114 LEU A C 1
ATOM 878 O O . LEU A 1 114 ? -9.868 -10.130 10.971 1.00 93.00 114 LEU A O 1
ATOM 882 N N . ALA A 1 115 ? -7.746 -10.875 10.976 1.00 92.06 115 ALA A N 1
ATOM 883 C CA . ALA A 1 115 ? -7.897 -11.794 12.106 1.00 92.06 115 ALA A CA 1
ATOM 884 C C . ALA A 1 115 ? -8.337 -11.111 13.412 1.00 92.06 115 ALA A C 1
ATOM 886 O O . ALA A 1 115 ? -8.851 -11.778 14.314 1.00 92.06 115 ALA A O 1
ATOM 887 N N . ARG A 1 116 ? -8.139 -9.792 13.548 1.00 91.00 116 ARG A N 1
ATOM 888 C CA . ARG A 1 116 ? -8.573 -8.996 14.713 1.00 91.00 116 ARG A CA 1
ATOM 889 C C . ARG A 1 116 ? -9.500 -7.836 14.349 1.00 91.00 116 ARG A C 1
ATOM 891 O O . ARG A 1 116 ? -9.683 -6.926 15.156 1.00 91.00 116 ARG A O 1
ATOM 898 N N . LYS A 1 117 ? -10.167 -7.918 13.190 1.00 89.69 117 LYS A N 1
ATOM 899 C CA . LYS A 1 117 ? -11.060 -6.886 12.638 1.00 89.69 117 LYS A CA 1
ATOM 900 C C . LYS A 1 117 ? -12.024 -6.308 13.672 1.00 89.69 117 LYS A C 1
ATOM 902 O O . LYS A 1 117 ? -12.042 -5.098 13.857 1.00 89.69 117 LYS A O 1
ATOM 907 N N . GLY A 1 118 ? -12.782 -7.163 14.366 1.00 85.38 118 GLY A N 1
ATOM 908 C CA . GLY A 1 118 ? -13.756 -6.728 15.373 1.00 85.38 118 GLY A CA 1
ATOM 909 C C . GLY A 1 118 ? -13.120 -5.928 16.510 1.00 85.38 118 GLY A C 1
ATOM 910 O O . GLY A 1 118 ? -13.540 -4.813 16.782 1.00 85.38 118 GLY A O 1
ATOM 911 N N . PHE A 1 119 ? -12.036 -6.443 17.098 1.00 87.81 119 PHE A N 1
ATOM 912 C CA . PHE A 1 119 ? -11.299 -5.767 18.171 1.00 87.81 119 PHE A CA 1
ATOM 913 C C . PHE A 1 119 ? -10.747 -4.396 17.741 1.00 87.81 119 PHE A C 1
ATOM 915 O O . PHE A 1 119 ? -10.882 -3.422 18.478 1.00 87.81 119 PHE A O 1
ATOM 922 N N . ILE A 1 120 ? -10.166 -4.294 16.540 1.00 91.12 120 ILE A N 1
ATOM 923 C CA . ILE A 1 120 ? -9.608 -3.028 16.034 1.00 91.12 120 ILE A CA 1
ATOM 924 C C . ILE A 1 120 ? -10.736 -2.041 15.680 1.00 91.12 120 ILE A C 1
ATOM 926 O O . ILE A 1 120 ? -10.628 -0.856 15.989 1.00 91.12 120 ILE A O 1
ATOM 930 N N . MET A 1 121 ? -11.835 -2.511 15.076 1.00 88.62 121 MET A N 1
ATOM 931 C CA . MET A 1 121 ? -12.994 -1.677 14.733 1.00 88.62 121 MET A CA 1
ATOM 932 C C . MET A 1 121 ? -13.727 -1.152 15.976 1.00 88.62 121 MET A C 1
ATOM 934 O O . MET A 1 121 ? -13.978 0.049 16.051 1.00 88.62 121 MET A O 1
ATOM 938 N N . GLU A 1 122 ? -14.041 -2.020 16.947 1.00 86.81 122 GLU A N 1
ATOM 939 C CA . GLU A 1 122 ? -14.688 -1.640 18.215 1.00 86.81 122 GLU A CA 1
ATOM 940 C C . GLU A 1 122 ? -13.791 -0.724 19.063 1.00 86.81 122 GLU A C 1
ATOM 942 O O . GLU A 1 122 ? -14.301 0.152 19.756 1.00 86.81 122 GLU A O 1
ATOM 947 N N . SER A 1 123 ? -12.463 -0.876 18.975 1.00 89.19 123 SER A N 1
ATOM 948 C CA . SER A 1 123 ? -11.514 0.035 19.622 1.00 89.19 123 SER A CA 1
ATOM 949 C C . SER A 1 123 ? -11.473 1.410 18.944 1.00 89.19 123 SER A C 1
ATOM 951 O O . SER A 1 123 ? -11.642 2.420 19.627 1.00 89.19 123 SER A O 1
ATOM 953 N N . TYR A 1 124 ? -11.243 1.469 17.625 1.00 91.12 124 TYR A N 1
ATOM 954 C CA . TYR A 1 124 ? -11.228 2.720 16.858 1.00 91.12 124 TYR A CA 1
ATOM 955 C C . TYR A 1 124 ? -11.320 2.461 15.338 1.00 91.12 124 TYR A C 1
ATOM 957 O O . TYR A 1 124 ? -10.312 2.259 14.657 1.00 91.12 124 TYR A O 1
ATOM 965 N N . LEU A 1 125 ? -12.536 2.518 14.775 1.00 90.62 125 LEU A N 1
ATOM 966 C CA . LEU A 1 125 ? -12.813 2.297 13.342 1.00 90.62 125 LEU A CA 1
ATOM 967 C C . LEU A 1 125 ? -11.839 3.001 12.362 1.00 90.62 125 LEU A C 1
ATOM 969 O O . LEU A 1 125 ? -11.373 2.328 11.437 1.00 90.62 125 LEU A O 1
ATOM 973 N N . PRO A 1 126 ? -11.477 4.294 12.522 1.00 93.62 126 PRO A N 1
ATOM 974 C CA . PRO A 1 126 ? -10.536 4.951 11.615 1.00 93.62 126 PRO A CA 1
ATOM 975 C C . PRO A 1 126 ? -9.159 4.274 11.567 1.00 93.62 126 PRO A C 1
ATOM 977 O O . PRO A 1 126 ? -8.557 4.236 10.498 1.00 93.62 126 PRO A O 1
ATOM 980 N N . LEU A 1 127 ? -8.676 3.680 12.667 1.00 95.31 127 LEU A N 1
ATOM 981 C CA . LEU A 1 127 ? -7.407 2.939 12.690 1.00 95.31 127 LEU A CA 1
ATOM 982 C C . LEU A 1 127 ? -7.484 1.639 11.885 1.00 95.31 127 LEU A C 1
ATOM 984 O O . LEU A 1 127 ? -6.532 1.323 11.176 1.00 95.31 127 LEU A O 1
ATOM 988 N N . TYR A 1 128 ? -8.610 0.919 11.916 1.00 94.94 128 TYR A N 1
ATOM 989 C CA . TYR A 1 128 ? -8.794 -0.251 11.049 1.00 94.94 128 TYR A CA 1
ATOM 990 C C . TYR A 1 128 ? -8.713 0.138 9.562 1.00 94.94 128 TYR A C 1
ATOM 992 O O . TYR A 1 128 ? -8.039 -0.533 8.777 1.00 94.94 128 TYR A O 1
ATOM 1000 N N . ILE A 1 129 ? -9.350 1.249 9.173 1.00 94.56 129 ILE A N 1
ATOM 1001 C CA . ILE A 1 129 ? -9.315 1.760 7.793 1.00 94.56 129 ILE A CA 1
ATOM 1002 C C . ILE A 1 129 ? -7.906 2.269 7.437 1.00 94.56 129 ILE A C 1
ATOM 1004 O O . ILE A 1 129 ? -7.389 1.941 6.371 1.00 94.56 129 ILE A O 1
ATOM 1008 N N . GLY A 1 130 ? -7.247 2.993 8.347 1.00 97.06 130 GLY A N 1
ATOM 1009 C CA . GLY A 1 130 ? -5.869 3.468 8.199 1.00 97.06 130 GLY A CA 1
ATOM 1010 C C . GLY A 1 130 ? -4.866 2.334 7.975 1.00 97.06 130 GLY A C 1
ATOM 1011 O O . GLY A 1 130 ? -4.096 2.383 7.020 1.00 97.06 130 GLY A O 1
ATOM 1012 N N . LEU A 1 131 ? -4.919 1.278 8.793 1.00 97.69 131 LEU A N 1
ATOM 1013 C CA . LEU A 1 131 ? -4.037 0.112 8.673 1.00 97.69 131 LEU A CA 1
ATOM 1014 C C . LEU A 1 131 ? -4.308 -0.712 7.406 1.00 97.69 131 LEU A C 1
ATOM 1016 O O . LEU A 1 131 ? -3.367 -1.131 6.738 1.00 97.69 131 LEU A O 1
ATOM 1020 N N . THR A 1 132 ? -5.571 -0.955 7.053 1.00 96.25 132 THR A N 1
ATOM 1021 C CA . THR A 1 132 ? -5.904 -1.833 5.915 1.00 96.25 132 THR A CA 1
ATOM 1022 C C . THR A 1 132 ? -5.859 -1.110 4.570 1.00 96.25 132 THR A C 1
ATOM 1024 O O . THR A 1 132 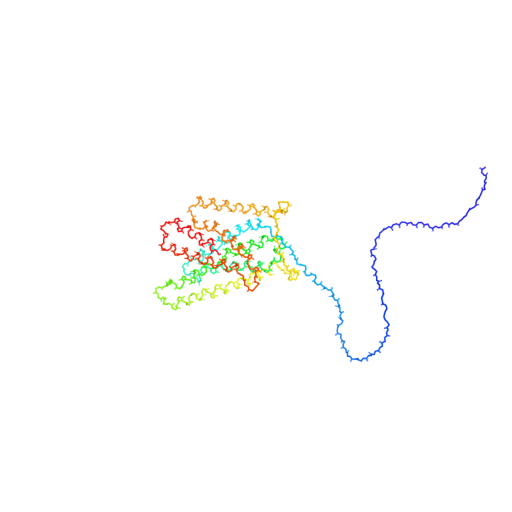? -5.236 -1.595 3.632 1.00 96.25 132 THR A O 1
ATOM 1027 N N . THR A 1 133 ? -6.492 0.059 4.463 1.00 95.38 133 THR A N 1
ATOM 1028 C CA . THR A 1 133 ? -6.664 0.780 3.189 1.00 95.38 133 THR A CA 1
ATOM 1029 C C . THR A 1 133 ? -5.528 1.765 2.920 1.00 95.38 133 THR A C 1
ATOM 1031 O O . THR A 1 133 ? -5.153 1.939 1.765 1.00 95.38 133 THR A O 1
ATOM 1034 N N . GLY A 1 134 ? -4.962 2.371 3.970 1.00 97.00 134 GLY A N 1
ATOM 1035 C CA . GLY A 1 134 ? -3.770 3.216 3.875 1.00 97.00 134 GLY A CA 1
ATOM 1036 C C . GLY A 1 134 ? -2.483 2.394 3.893 1.00 97.00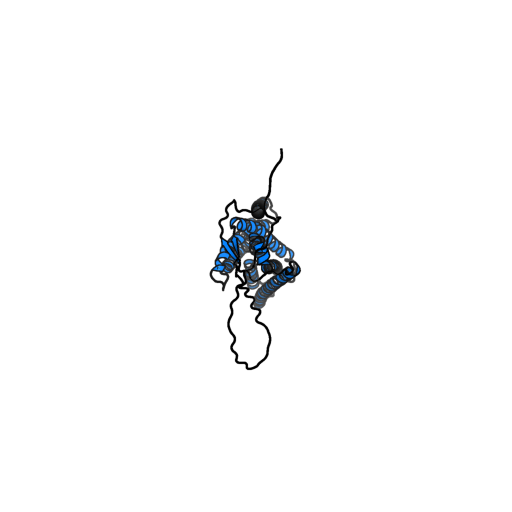 134 GLY A C 1
ATOM 1037 O O . GLY A 1 134 ? -1.816 2.262 2.877 1.00 97.00 134 GLY A O 1
ATOM 1038 N N . LEU A 1 135 ? -2.134 1.805 5.040 1.00 98.38 135 LEU A N 1
ATOM 1039 C CA . LEU A 1 135 ? -0.828 1.168 5.232 1.00 98.38 135 LEU A CA 1
ATOM 1040 C C . LEU A 1 135 ? -0.656 -0.061 4.332 1.00 98.38 135 LEU A C 1
ATOM 1042 O O . LEU A 1 135 ? 0.212 -0.060 3.466 1.00 98.38 135 LEU A O 1
ATOM 1046 N N . CYS A 1 136 ? -1.493 -1.093 4.476 1.00 97.94 136 CYS A N 1
ATOM 1047 C CA . CYS A 1 136 ? -1.384 -2.288 3.629 1.00 97.94 136 CYS A CA 1
ATOM 1048 C C . CYS A 1 136 ? -1.659 -1.961 2.152 1.00 97.94 136 CYS A C 1
ATOM 1050 O O . CYS A 1 136 ? -0.984 -2.501 1.275 1.00 97.94 136 CYS A O 1
ATOM 1052 N N . GLY A 1 137 ? -2.598 -1.046 1.888 1.00 95.62 137 GLY A N 1
ATOM 1053 C CA . GLY A 1 137 ? -2.950 -0.580 0.545 1.00 95.62 137 GLY A CA 1
ATOM 1054 C C . GLY A 1 137 ? -1.848 0.188 -0.194 1.00 95.62 137 GLY A C 1
ATOM 1055 O O . GLY A 1 137 ? -1.844 0.136 -1.416 1.00 95.62 137 GLY A O 1
ATOM 1056 N N . SER A 1 138 ? -0.914 0.840 0.512 1.00 97.69 138 SER A N 1
ATOM 1057 C CA . SER A 1 138 ? 0.262 1.487 -0.097 1.00 97.69 138 SER A CA 1
ATOM 1058 C C . SER A 1 138 ? 1.556 0.665 0.003 1.00 97.69 138 SER A C 1
ATOM 1060 O O . SER A 1 138 ? 2.488 0.920 -0.767 1.00 97.69 138 SER A O 1
ATOM 1062 N N . ILE A 1 139 ? 1.641 -0.305 0.930 1.00 98.31 139 ILE A N 1
ATOM 1063 C CA . ILE A 1 139 ? 2.735 -1.296 0.987 1.00 98.31 139 ILE A CA 1
ATOM 1064 C C . ILE A 1 139 ? 2.596 -2.303 -0.157 1.00 98.31 139 ILE A C 1
ATOM 1066 O O . ILE A 1 139 ? 3.556 -2.538 -0.884 1.00 98.31 139 ILE A O 1
ATOM 1070 N N . THR A 1 140 ? 1.422 -2.917 -0.306 1.00 97.19 140 THR A N 1
ATOM 1071 C CA . THR A 1 140 ? 1.132 -3.769 -1.469 1.00 97.19 140 THR A CA 1
ATOM 1072 C C . THR A 1 140 ? 0.962 -2.905 -2.719 1.00 97.19 140 THR A C 1
ATOM 1074 O O . THR A 1 140 ? 0.813 -1.688 -2.623 1.00 97.19 140 THR A O 1
ATOM 1077 N N . THR A 1 141 ? 1.029 -3.512 -3.903 1.00 96.38 141 THR A N 1
ATOM 1078 C CA . THR A 1 141 ? 0.693 -2.819 -5.151 1.00 96.38 141 THR A CA 1
ATOM 1079 C C . THR A 1 141 ? 0.276 -3.785 -6.251 1.00 96.38 141 THR A C 1
ATOM 1081 O O . THR A 1 141 ? 0.953 -4.777 -6.527 1.00 96.38 141 THR A O 1
ATOM 1084 N N . PHE A 1 142 ? -0.846 -3.499 -6.909 1.00 95.31 142 PHE A N 1
ATOM 1085 C CA . PHE A 1 142 ? -1.287 -4.280 -8.070 1.00 95.31 142 PHE A CA 1
ATOM 1086 C C . PHE A 1 142 ? -0.698 -3.709 -9.362 1.00 95.31 142 PHE A C 1
ATOM 1088 O O . PHE A 1 142 ? -0.218 -4.454 -10.217 1.00 95.31 142 PHE A O 1
ATOM 1095 N N . SER A 1 143 ? -0.675 -2.380 -9.493 1.00 95.50 143 SER A N 1
ATOM 1096 C CA . SER A 1 143 ? -0.225 -1.693 -10.707 1.00 95.50 143 SER A CA 1
ATOM 1097 C C . SER A 1 143 ? 1.239 -1.990 -11.022 1.00 95.50 143 SER A C 1
ATOM 1099 O O . SER A 1 143 ? 1.565 -2.340 -12.158 1.00 95.50 143 SER A O 1
ATOM 1101 N N . SER A 1 144 ? 2.110 -1.940 -10.009 1.00 95.50 144 SER A N 1
ATOM 1102 C CA . SER A 1 144 ? 3.539 -2.229 -10.185 1.00 95.50 144 SER A CA 1
ATOM 1103 C C . SER A 1 144 ? 3.801 -3.691 -10.558 1.00 95.50 144 SER A C 1
ATOM 1105 O O . SER A 1 144 ? 4.727 -3.964 -11.314 1.00 95.50 144 SER A O 1
ATOM 1107 N N . TRP A 1 145 ? 2.975 -4.624 -10.072 1.00 96.00 145 TRP A N 1
ATOM 1108 C CA . TRP A 1 145 ? 3.085 -6.056 -10.374 1.00 96.00 145 TRP A CA 1
ATOM 1109 C C . TRP A 1 145 ? 2.671 -6.374 -11.813 1.00 96.00 145 TRP A C 1
ATOM 1111 O O . TRP A 1 145 ? 3.424 -7.018 -12.539 1.00 96.00 145 TRP A O 1
ATOM 1121 N N . ILE A 1 146 ? 1.546 -5.821 -12.280 1.00 96.19 146 ILE A N 1
ATOM 1122 C CA . ILE A 1 146 ? 1.154 -5.910 -13.697 1.00 96.19 146 ILE A CA 1
ATOM 1123 C C . ILE A 1 146 ? 2.226 -5.290 -14.608 1.00 96.19 146 ILE A C 1
ATOM 1125 O O . ILE A 1 146 ? 2.510 -5.829 -15.678 1.00 96.19 146 ILE A O 1
ATOM 1129 N N . LEU A 1 147 ? 2.876 -4.203 -14.175 1.00 94.31 147 LEU A N 1
ATOM 1130 C CA . LEU A 1 147 ? 3.992 -3.612 -14.913 1.00 94.31 147 LEU A CA 1
ATOM 1131 C C . LEU A 1 147 ? 5.263 -4.489 -14.899 1.00 94.31 147 LEU A C 1
ATOM 1133 O O . LEU A 1 147 ? 5.979 -4.494 -15.897 1.00 94.31 147 LEU A O 1
ATOM 1137 N N . SER A 1 148 ? 5.554 -5.235 -13.827 1.00 92.69 148 SER A N 1
ATOM 1138 C CA . SER A 1 148 ? 6.640 -6.236 -13.804 1.00 92.69 148 SER A CA 1
ATOM 1139 C C . SER A 1 148 ? 6.366 -7.389 -14.769 1.00 92.69 148 SER A C 1
ATOM 1141 O O . SER A 1 148 ? 7.200 -7.674 -15.627 1.00 92.69 148 SER A O 1
ATOM 1143 N N . ILE A 1 149 ? 5.164 -7.969 -14.714 1.00 93.44 149 ILE A N 1
ATOM 1144 C CA . ILE A 1 149 ? 4.711 -9.030 -15.627 1.00 93.44 149 ILE A CA 1
ATOM 1145 C C . ILE A 1 149 ? 4.821 -8.572 -17.088 1.00 93.44 149 ILE A C 1
ATOM 1147 O O . ILE A 1 149 ? 5.374 -9.284 -17.924 1.00 93.44 149 ILE A O 1
ATOM 1151 N N . PHE A 1 150 ? 4.351 -7.358 -17.399 1.00 92.12 150 PHE A N 1
ATOM 1152 C CA . PHE A 1 150 ? 4.489 -6.768 -18.733 1.00 92.12 150 PHE A CA 1
ATOM 1153 C C . PHE A 1 150 ? 5.957 -6.645 -19.166 1.00 92.12 150 PHE A C 1
ATOM 1155 O O . PHE A 1 150 ? 6.291 -6.989 -20.299 1.00 92.12 150 PHE A O 1
ATOM 1162 N N . LYS A 1 151 ? 6.845 -6.198 -18.268 1.00 89.56 151 LYS A N 1
ATOM 1163 C CA . LYS A 1 151 ? 8.282 -6.069 -18.549 1.00 89.56 151 LYS A CA 1
ATOM 1164 C C . LYS A 1 151 ? 8.943 -7.414 -18.847 1.00 89.56 151 LYS A C 1
ATOM 1166 O O . LYS A 1 151 ? 9.688 -7.464 -19.818 1.00 89.56 151 LYS A O 1
ATOM 1171 N N . GLU A 1 152 ? 8.651 -8.484 -18.102 1.00 88.25 152 GLU A N 1
ATOM 1172 C CA . GLU A 1 152 ? 9.204 -9.817 -18.412 1.00 88.25 152 GLU A CA 1
ATOM 1173 C C . GLU A 1 152 ? 8.772 -10.317 -19.801 1.00 88.25 152 GLU A C 1
ATOM 1175 O O . GLU A 1 152 ? 9.558 -10.991 -20.458 1.00 88.25 152 GLU A O 1
ATOM 1180 N N . PHE A 1 153 ? 7.583 -9.948 -20.301 1.00 86.38 153 PHE A N 1
ATOM 1181 C CA . PHE A 1 153 ? 7.198 -10.249 -21.687 1.00 86.38 153 PHE A CA 1
ATOM 1182 C C . PHE A 1 153 ? 7.991 -9.437 -22.729 1.00 86.38 153 PHE A C 1
ATOM 1184 O O . PHE A 1 153 ? 8.408 -10.008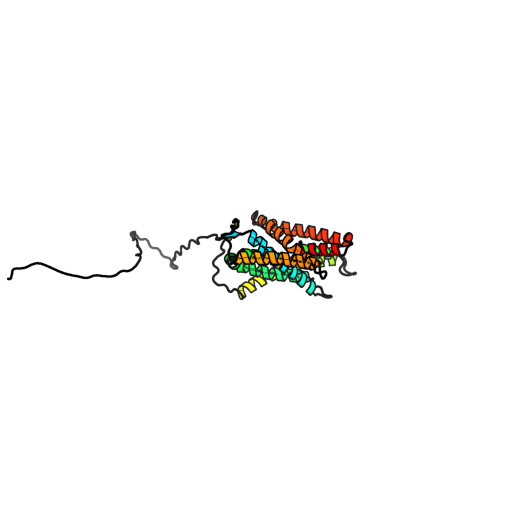 -23.737 1.00 86.38 153 PHE A O 1
ATOM 1191 N N . ILE A 1 154 ? 8.184 -8.124 -22.524 1.00 82.81 154 ILE A N 1
ATOM 1192 C CA . ILE A 1 154 ? 8.717 -7.215 -23.565 1.00 82.81 154 ILE A CA 1
ATOM 1193 C C . ILE A 1 154 ? 10.229 -6.942 -23.515 1.00 82.81 154 ILE A C 1
ATOM 1195 O O . ILE A 1 154 ? 10.786 -6.462 -24.502 1.00 82.81 154 ILE A O 1
ATOM 1199 N N . LEU A 1 155 ? 10.901 -7.190 -22.388 1.00 74.81 155 LEU A N 1
ATOM 1200 C CA . LEU A 1 155 ? 12.320 -6.876 -22.188 1.00 74.81 155 LEU A CA 1
ATOM 1201 C C . LEU A 1 155 ? 13.115 -8.177 -21.996 1.00 74.81 155 LEU A C 1
ATOM 1203 O O . LEU A 1 155 ? 12.985 -8.806 -20.946 1.00 74.81 155 LEU A O 1
ATOM 1207 N N . PRO A 1 156 ? 13.964 -8.589 -22.960 1.00 61.75 156 PRO A N 1
ATOM 1208 C CA . PRO A 1 156 ? 14.781 -9.789 -22.814 1.00 61.75 156 PRO A CA 1
ATOM 1209 C C . PRO A 1 156 ? 15.807 -9.589 -21.693 1.00 61.75 156 PRO A C 1
ATOM 1211 O O . PRO A 1 156 ? 16.814 -8.898 -21.852 1.00 61.75 156 PRO A O 1
ATOM 1214 N N . SER A 1 157 ? 15.549 -10.205 -20.540 1.00 59.84 157 SER A N 1
ATOM 1215 C CA . SER A 1 157 ? 16.332 -10.015 -19.314 1.00 59.84 157 SER A CA 1
ATOM 1216 C C . SER A 1 157 ? 17.745 -10.622 -19.368 1.00 59.84 157 SER A C 1
ATOM 1218 O O . SER A 1 157 ? 18.577 -10.298 -18.523 1.00 59.84 157 SER A O 1
ATOM 1220 N N . THR A 1 158 ? 18.065 -11.428 -20.391 1.00 59.38 158 THR A N 1
ATOM 1221 C CA . THR A 1 158 ? 19.448 -11.724 -20.817 1.00 59.38 158 THR A CA 1
ATOM 1222 C C . THR A 1 158 ? 19.536 -11.858 -22.348 1.00 59.38 158 THR A C 1
ATOM 1224 O O . THR A 1 158 ? 18.542 -12.234 -22.972 1.00 59.38 158 THR A O 1
ATOM 1227 N N . PRO A 1 159 ? 20.718 -11.666 -22.979 1.00 59.12 159 PRO A N 1
ATOM 1228 C CA . PRO A 1 159 ? 20.889 -11.789 -24.439 1.00 59.12 159 PRO A CA 1
ATOM 1229 C C . PRO A 1 159 ? 20.660 -13.192 -25.038 1.00 59.12 159 PRO A C 1
ATOM 1231 O O . PRO A 1 159 ? 20.840 -13.368 -26.237 1.00 59.12 159 PRO A O 1
ATOM 1234 N N . HIS A 1 160 ? 20.327 -14.193 -24.215 1.00 56.22 160 HIS A N 1
ATOM 1235 C CA . HIS A 1 160 ? 20.150 -15.593 -24.620 1.00 56.22 160 HIS A CA 1
ATOM 1236 C C . HIS A 1 160 ? 18.792 -16.187 -24.181 1.00 56.22 160 HIS A C 1
ATOM 1238 O O . HIS A 1 160 ? 18.561 -17.384 -24.355 1.00 56.22 160 HIS A O 1
ATOM 1244 N N . ARG A 1 161 ? 17.872 -15.380 -23.625 1.00 63.94 161 ARG A N 1
ATOM 1245 C CA . ARG A 1 161 ? 16.475 -15.793 -23.401 1.00 63.94 161 ARG A CA 1
ATOM 1246 C C . ARG A 1 161 ? 15.675 -15.630 -24.697 1.00 63.94 161 ARG A C 1
ATOM 1248 O O . ARG A 1 161 ? 15.385 -14.511 -25.100 1.00 63.94 161 ARG A O 1
ATOM 1255 N N . GLY A 1 162 ? 15.306 -16.747 -25.322 1.00 72.19 162 GLY A N 1
ATOM 1256 C CA . GLY A 1 162 ? 14.259 -16.773 -26.351 1.00 72.19 162 GLY A CA 1
ATOM 1257 C C . GLY A 1 162 ? 12.851 -16.664 -25.749 1.00 72.19 162 GLY A C 1
ATOM 1258 O O . GLY A 1 162 ? 12.646 -16.993 -24.580 1.00 72.19 162 GLY A O 1
ATOM 1259 N N . ASP A 1 163 ? 11.879 -16.253 -26.559 1.00 74.50 163 ASP A N 1
ATOM 1260 C CA . ASP A 1 163 ? 10.549 -15.761 -26.153 1.00 74.50 163 ASP A CA 1
ATOM 1261 C C . ASP A 1 163 ? 9.782 -16.658 -25.159 1.00 74.50 163 ASP A C 1
ATOM 1263 O O . ASP A 1 163 ? 9.121 -16.166 -24.243 1.00 74.50 163 ASP A O 1
ATOM 1267 N N . LEU A 1 164 ? 9.902 -17.985 -25.273 1.00 82.69 164 LEU A N 1
ATOM 1268 C CA . LEU A 1 164 ? 9.257 -18.931 -24.349 1.00 82.69 164 LEU A CA 1
ATOM 1269 C C . LEU A 1 164 ? 9.751 -18.789 -22.896 1.00 82.69 164 LEU A C 1
ATOM 1271 O O . LEU A 1 164 ? 8.981 -19.013 -21.961 1.00 82.69 164 LEU A O 1
ATOM 1275 N N . TYR A 1 165 ? 11.006 -18.379 -22.684 1.00 83.62 165 TYR A N 1
ATOM 1276 C CA . TYR A 1 165 ? 11.554 -18.130 -21.347 1.00 83.62 165 TYR A CA 1
ATOM 1277 C C . TYR A 1 165 ? 11.013 -16.838 -20.724 1.00 83.62 165 TYR A C 1
ATOM 1279 O O . TYR A 1 165 ? 10.880 -16.777 -19.503 1.00 83.62 165 TYR A O 1
ATOM 1287 N N . ASN A 1 166 ? 10.658 -15.843 -21.540 1.00 85.75 166 ASN A N 1
ATOM 1288 C CA . ASN A 1 166 ? 10.000 -14.614 -21.090 1.00 85.75 166 ASN A CA 1
ATOM 1289 C C . ASN A 1 166 ? 8.570 -14.917 -20.611 1.00 85.75 166 ASN A C 1
ATOM 1291 O O . ASN A 1 166 ? 8.175 -14.502 -19.522 1.00 85.75 166 ASN A O 1
ATOM 1295 N N . ILE A 1 167 ? 7.827 -15.743 -21.361 1.00 86.94 167 ILE A N 1
ATOM 1296 C CA . ILE A 1 167 ? 6.505 -16.244 -20.943 1.00 86.94 167 ILE A CA 1
ATOM 1297 C C . ILE A 1 167 ? 6.613 -17.036 -19.631 1.00 86.94 167 ILE A C 1
ATOM 1299 O O . ILE A 1 167 ? 5.822 -16.823 -18.712 1.00 86.94 167 ILE A O 1
ATOM 1303 N N . LEU A 1 168 ? 7.609 -17.921 -19.508 1.00 88.31 168 LEU A N 1
ATOM 1304 C CA . LEU A 1 168 ? 7.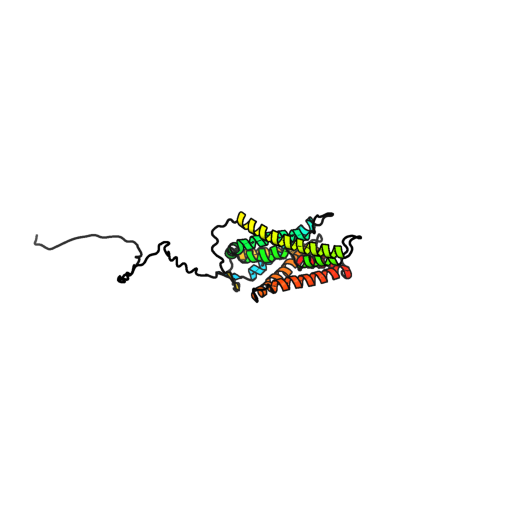828 -18.702 -18.288 1.00 88.31 168 LEU A CA 1
ATOM 1305 C C . LEU A 1 168 ? 8.208 -17.819 -17.084 1.00 88.31 168 LEU A C 1
ATOM 1307 O O . LEU A 1 168 ? 7.758 -18.091 -15.973 1.00 88.31 168 LEU A O 1
ATOM 1311 N N . ALA A 1 169 ? 8.984 -16.751 -17.290 1.00 87.69 169 ALA A N 1
ATOM 1312 C CA . ALA A 1 169 ? 9.327 -15.788 -16.243 1.00 87.69 169 ALA A CA 1
ATOM 1313 C C . ALA A 1 169 ? 8.108 -14.972 -15.778 1.00 87.69 169 ALA A C 1
ATOM 1315 O O . ALA A 1 169 ? 7.881 -14.848 -14.574 1.00 87.69 169 ALA A O 1
ATOM 1316 N N . ALA A 1 170 ? 7.273 -14.501 -16.709 1.00 90.56 170 ALA A N 1
ATOM 1317 C CA . ALA A 1 170 ? 6.022 -13.814 -16.391 1.00 90.56 170 ALA A CA 1
ATOM 1318 C C . ALA A 1 170 ? 5.040 -14.719 -15.616 1.00 90.56 170 ALA A C 1
ATOM 1320 O O . ALA A 1 170 ? 4.448 -14.292 -14.624 1.00 90.56 170 ALA A O 1
ATOM 1321 N N . LEU A 1 171 ? 4.909 -15.994 -16.008 1.00 91.94 171 LEU A N 1
ATOM 1322 C CA . LEU A 1 171 ? 4.122 -16.989 -15.265 1.00 91.94 171 LEU A CA 1
ATOM 1323 C C . LEU A 1 171 ? 4.708 -17.284 -13.873 1.00 91.94 171 LEU A C 1
ATOM 1325 O O . LEU A 1 171 ? 3.947 -17.507 -12.928 1.00 91.94 171 LEU A O 1
ATOM 1329 N N . ALA A 1 172 ? 6.036 -17.253 -13.726 1.00 91.62 172 ALA A N 1
ATOM 1330 C CA . ALA A 1 172 ? 6.699 -17.417 -12.438 1.00 91.62 172 ALA A CA 1
ATOM 1331 C C . ALA A 1 172 ? 6.435 -16.232 -11.492 1.00 91.62 172 ALA A C 1
ATOM 1333 O O . ALA A 1 172 ? 6.070 -16.481 -10.347 1.00 91.62 172 ALA A O 1
ATOM 1334 N N . ASP A 1 173 ? 6.529 -14.972 -11.945 1.00 92.25 173 ASP A N 1
ATOM 1335 C CA . ASP A 1 173 ? 6.117 -13.803 -11.138 1.00 92.25 173 ASP A CA 1
ATOM 1336 C C . ASP A 1 173 ? 4.648 -13.942 -10.704 1.00 92.25 173 ASP A C 1
ATOM 1338 O O . ASP A 1 173 ? 4.343 -13.857 -9.512 1.00 92.25 173 ASP A O 1
ATOM 1342 N N . ILE A 1 174 ? 3.745 -14.276 -11.638 1.00 94.81 174 ILE A N 1
ATOM 1343 C CA . ILE A 1 174 ? 2.321 -14.468 -11.327 1.00 94.81 174 ILE A CA 1
ATOM 1344 C C . ILE A 1 174 ? 2.127 -15.493 -10.197 1.00 94.81 174 ILE A C 1
ATOM 1346 O O . ILE A 1 174 ? 1.474 -15.196 -9.193 1.00 94.81 174 ILE A O 1
ATOM 1350 N N . GLY A 1 175 ? 2.707 -16.690 -10.336 1.00 95.94 175 GLY A N 1
ATOM 1351 C CA . GLY A 1 175 ? 2.570 -17.764 -9.350 1.00 95.94 175 GLY A CA 1
ATOM 1352 C C . GLY A 1 175 ? 3.228 -17.445 -8.004 1.00 95.94 175 GLY A C 1
ATOM 1353 O O . GLY A 1 175 ? 2.629 -17.678 -6.952 1.00 95.94 175 GLY A O 1
ATOM 1354 N N . ILE A 1 176 ? 4.436 -16.875 -8.027 1.00 95.75 176 ILE A N 1
ATOM 1355 C CA . ILE A 1 176 ? 5.221 -16.547 -6.829 1.00 95.75 176 ILE A CA 1
ATOM 1356 C C . ILE A 1 176 ? 4.563 -15.406 -6.044 1.00 95.75 176 ILE A C 1
ATOM 1358 O O . ILE A 1 176 ? 4.373 -15.534 -4.833 1.00 95.75 176 ILE A O 1
ATOM 1362 N N . THR A 1 177 ? 4.161 -14.318 -6.708 1.00 96.12 177 THR A N 1
ATOM 1363 C CA . THR A 1 177 ? 3.519 -13.170 -6.050 1.00 96.12 177 THR A CA 1
ATOM 1364 C C . THR A 1 177 ? 2.175 -13.561 -5.432 1.00 96.12 177 THR A C 1
ATOM 1366 O O . THR A 1 177 ? 1.907 -13.199 -4.283 1.00 96.12 177 THR A O 1
ATOM 1369 N N . LEU A 1 178 ? 1.349 -14.357 -6.125 1.00 96.12 178 LEU A N 1
ATOM 1370 C CA . LEU A 1 178 ? 0.091 -14.865 -5.562 1.00 96.12 178 LEU A CA 1
ATOM 1371 C C . LEU A 1 178 ? 0.330 -15.821 -4.382 1.00 96.12 178 LEU A C 1
ATOM 1373 O O . LEU A 1 178 ? -0.280 -15.648 -3.324 1.00 96.12 178 LEU A O 1
ATOM 1377 N N . GLY A 1 179 ? 1.249 -16.782 -4.525 1.00 97.31 179 GLY A N 1
ATOM 1378 C CA . GLY A 1 179 ? 1.588 -17.736 -3.466 1.00 97.31 179 GLY A CA 1
ATOM 1379 C C . GLY A 1 179 ? 2.115 -17.057 -2.198 1.00 97.31 179 GLY A C 1
ATOM 1380 O O . GLY A 1 179 ? 1.665 -17.370 -1.092 1.00 97.31 179 GLY A O 1
ATOM 1381 N N . MET A 1 180 ? 3.001 -16.069 -2.347 1.00 96.12 180 MET A N 1
ATOM 1382 C CA . MET A 1 180 ? 3.528 -15.290 -1.222 1.00 96.12 180 MET A CA 1
ATOM 1383 C C . MET A 1 180 ? 2.483 -14.363 -0.601 1.00 96.12 180 MET A C 1
ATOM 1385 O O . MET A 1 180 ? 2.471 -14.215 0.618 1.00 96.12 180 MET A O 1
ATOM 1389 N N . SER A 1 181 ? 1.565 -13.796 -1.387 1.00 96.31 181 SER A N 1
ATOM 1390 C CA . SER A 1 181 ? 0.467 -12.974 -0.855 1.00 96.31 181 SER A CA 1
ATOM 1391 C C . SER A 1 181 ? -0.486 -13.798 0.022 1.00 96.31 181 SER A C 1
ATOM 1393 O O . SER A 1 181 ? -0.821 -13.395 1.137 1.00 96.31 181 SER A O 1
ATOM 1395 N N . VAL A 1 182 ? -0.868 -15.001 -0.429 1.00 97.62 182 VAL A N 1
ATOM 1396 C CA . VAL A 1 182 ? -1.701 -15.939 0.351 1.00 97.62 182 VAL A CA 1
ATOM 1397 C C . VAL A 1 182 ? -0.961 -16.439 1.596 1.00 97.62 182 VAL A C 1
ATOM 1399 O O . VAL A 1 182 ? -1.532 -16.450 2.689 1.00 97.62 182 VAL A O 1
ATOM 1402 N N . THR A 1 183 ? 0.320 -16.793 1.459 1.00 98.00 183 THR A N 1
ATOM 1403 C CA . THR A 1 183 ? 1.159 -17.239 2.586 1.00 98.00 183 THR A CA 1
ATOM 1404 C C . THR A 1 183 ? 1.336 -16.127 3.621 1.00 98.00 183 THR A C 1
ATOM 1406 O O . THR A 1 183 ? 1.201 -16.377 4.816 1.00 98.00 183 THR A O 1
ATOM 1409 N N . GLY A 1 184 ? 1.560 -14.886 3.177 1.00 98.12 184 GLY A N 1
ATOM 1410 C CA . GLY A 1 184 ? 1.657 -13.706 4.035 1.00 98.12 184 GLY A CA 1
ATOM 1411 C C . GLY A 1 184 ? 0.367 -13.446 4.810 1.00 98.12 184 GLY A C 1
ATOM 1412 O O . GLY A 1 184 ? 0.417 -13.300 6.029 1.00 98.12 184 GLY A O 1
ATOM 1413 N N . LEU A 1 185 ? -0.795 -13.487 4.145 1.00 96.88 185 LEU A N 1
ATOM 1414 C CA . LEU A 1 185 ? -2.100 -13.361 4.809 1.00 96.88 185 LEU A CA 1
ATOM 1415 C C . LEU A 1 185 ? -2.270 -14.402 5.927 1.00 96.88 185 LEU A C 1
ATOM 1417 O O . LEU A 1 185 ? -2.585 -14.034 7.060 1.00 96.88 185 LEU A O 1
ATOM 1421 N N . LYS A 1 186 ? -1.997 -15.685 5.653 1.00 97.69 186 LYS A N 1
ATOM 1422 C CA . LYS A 1 186 ? -2.118 -16.748 6.668 1.00 97.69 186 LYS A CA 1
ATOM 1423 C C . LYS A 1 186 ? -1.075 -16.653 7.779 1.00 97.69 186 LYS A C 1
ATOM 1425 O O . LYS A 1 186 ? -1.408 -16.877 8.940 1.00 97.69 186 LYS A O 1
ATOM 1430 N N . PHE A 1 187 ? 0.149 -16.237 7.473 1.00 98.00 187 PHE A N 1
ATOM 1431 C CA . PHE A 1 187 ? 1.160 -15.963 8.494 1.00 98.00 187 PHE A CA 1
ATOM 1432 C C . PHE A 1 187 ? 0.741 -14.797 9.410 1.00 98.00 187 PHE A C 1
ATOM 1434 O O . PHE A 1 187 ? 0.874 -14.896 10.628 1.00 98.00 187 PHE A O 1
ATOM 1441 N N . GLY A 1 188 ? 0.131 -13.745 8.853 1.00 97.38 188 GLY A N 1
ATOM 1442 C CA . GLY A 1 188 ? -0.472 -12.642 9.607 1.00 97.38 188 GLY A CA 1
ATOM 1443 C C . GLY A 1 188 ? -1.618 -13.074 10.529 1.00 97.38 188 GLY A C 1
ATOM 1444 O O . GLY A 1 188 ? -1.660 -12.665 11.691 1.00 97.38 188 GLY A O 1
ATOM 1445 N N . GLU A 1 189 ? -2.513 -13.943 10.047 1.00 95.06 189 GLU A N 1
ATOM 1446 C CA . GLU A 1 189 ? -3.577 -14.545 10.867 1.00 95.06 189 GLU A CA 1
ATOM 1447 C C . GLU A 1 189 ? -2.999 -15.339 12.056 1.00 95.06 189 GLU A C 1
ATOM 1449 O O . GLU A 1 189 ? -3.450 -15.174 13.192 1.00 95.06 189 GLU A O 1
ATOM 1454 N N . HIS A 1 190 ? -1.956 -16.148 11.831 1.00 95.69 190 HIS A N 1
ATOM 1455 C CA . HIS A 1 190 ? -1.291 -16.904 12.900 1.00 95.69 190 HIS A CA 1
ATOM 1456 C C . HIS A 1 190 ? -0.547 -16.006 13.903 1.00 95.69 190 HIS A C 1
ATOM 1458 O O . HIS A 1 190 ? -0.632 -16.245 15.108 1.00 95.69 190 HIS A O 1
ATOM 1464 N N . ILE A 1 191 ? 0.122 -14.939 13.449 1.00 95.62 191 ILE A N 1
ATOM 1465 C CA . ILE A 1 191 ? 0.749 -13.945 14.339 1.00 95.62 191 ILE A CA 1
ATOM 1466 C C . ILE A 1 191 ? -0.303 -13.280 15.240 1.00 95.62 191 ILE A C 1
ATOM 1468 O O . ILE A 1 191 ? -0.057 -13.087 16.432 1.00 95.62 191 ILE A O 1
ATOM 1472 N N . ALA A 1 192 ? -1.493 -12.975 14.714 1.00 93.19 192 ALA A N 1
ATOM 1473 C CA . ALA A 1 192 ? -2.584 -12.419 15.513 1.00 93.19 192 ALA A CA 1
ATOM 1474 C C . ALA A 1 192 ? -3.092 -13.386 16.596 1.00 93.19 192 ALA A C 1
ATOM 1476 O O . ALA A 1 192 ? -3.385 -12.949 17.711 1.00 93.19 192 ALA A O 1
ATOM 1477 N N . ASP A 1 193 ? -3.163 -14.684 16.292 1.00 90.81 193 ASP A N 1
ATOM 1478 C CA . ASP A 1 193 ? -3.519 -15.740 17.249 1.00 90.81 193 ASP A CA 1
ATOM 1479 C C . ASP A 1 193 ? -2.462 -15.967 18.341 1.00 90.81 193 ASP A C 1
ATOM 1481 O O . ASP A 1 193 ? -2.835 -16.307 19.466 1.00 90.81 193 ASP A O 1
ATOM 1485 N N . ILE A 1 194 ? -1.182 -15.701 18.058 1.00 91.88 194 ILE A N 1
ATOM 1486 C CA . ILE A 1 194 ? -0.093 -15.750 19.047 1.00 91.88 194 ILE A CA 1
ATOM 1487 C C . ILE A 1 194 ? -0.084 -14.496 19.937 1.00 91.88 194 ILE A C 1
ATOM 1489 O O . ILE A 1 194 ? -0.092 -14.617 21.162 1.00 91.88 194 ILE A O 1
ATOM 1493 N N . ILE A 1 195 ? -0.065 -13.295 19.342 1.00 90.88 195 ILE A N 1
ATOM 1494 C CA . ILE A 1 195 ? 0.105 -12.025 20.075 1.00 90.88 195 ILE A CA 1
ATOM 1495 C C . ILE A 1 195 ? -1.163 -11.654 20.850 1.00 90.88 195 ILE A C 1
ATOM 1497 O O . ILE A 1 195 ? -1.106 -11.343 22.038 1.00 90.88 195 ILE A O 1
ATOM 1501 N N . ILE A 1 196 ? -2.319 -11.681 20.184 1.00 86.00 196 ILE A N 1
ATOM 1502 C CA . ILE A 1 196 ? -3.614 -11.362 20.789 1.00 86.00 196 ILE A CA 1
ATOM 1503 C C . ILE A 1 196 ? -4.366 -12.678 20.942 1.00 86.00 196 ILE A C 1
ATOM 1505 O O . ILE A 1 196 ? -5.299 -12.960 20.188 1.00 86.00 196 ILE A O 1
ATOM 1509 N N . GLN A 1 197 ? -3.933 -13.500 21.904 1.00 79.50 197 GLN A N 1
ATOM 1510 C CA . GLN A 1 197 ? -4.577 -14.778 22.219 1.00 79.50 197 GLN A CA 1
ATOM 1511 C C . GLN A 1 197 ? -6.097 -14.624 22.349 1.00 79.50 197 GLN A C 1
ATOM 1513 O O . GLN A 1 197 ? -6.605 -13.606 22.832 1.00 79.50 197 GLN A O 1
ATOM 1518 N N . LYS A 1 198 ? -6.830 -15.665 21.940 1.00 65.69 198 LYS A N 1
ATOM 1519 C CA . LYS A 1 198 ? -8.298 -15.703 21.920 1.00 65.69 198 LYS A CA 1
ATOM 1520 C C . LYS A 1 198 ? -8.908 -15.670 23.334 1.00 65.69 198 LYS A C 1
ATOM 1522 O O . LYS A 1 198 ? -9.462 -16.657 23.814 1.00 65.69 198 LYS A O 1
ATOM 1527 N N . ARG A 1 199 ? -8.948 -14.479 23.953 1.00 55.72 199 ARG A N 1
ATOM 1528 C CA . ARG A 1 199 ? -10.118 -14.076 24.759 1.00 55.72 199 ARG A CA 1
ATOM 1529 C C . ARG A 1 199 ? -11.367 -14.371 23.922 1.00 55.72 199 ARG A C 1
ATOM 1531 O O . ARG A 1 199 ? -11.314 -14.234 22.702 1.00 55.72 199 ARG A O 1
ATOM 1538 N N . LYS A 1 200 ? -12.469 -14.779 24.562 1.00 43.78 200 LYS A N 1
ATOM 1539 C CA . LYS A 1 200 ? -13.721 -15.188 23.896 1.00 43.78 200 LYS A CA 1
ATOM 1540 C C . LYS A 1 200 ? -14.346 -14.035 23.085 1.00 43.78 200 LYS A C 1
ATOM 1542 O O . LYS A 1 200 ? -15.280 -13.389 23.547 1.00 43.78 200 LYS A O 1
ATOM 1547 N N . ILE A 1 201 ? -13.824 -13.771 21.888 1.00 51.31 201 ILE A N 1
ATOM 1548 C CA . ILE A 1 201 ? -14.393 -12.827 20.924 1.00 51.31 201 ILE A CA 1
ATOM 1549 C C . ILE A 1 201 ? -15.605 -13.522 20.306 1.00 51.31 201 ILE A C 1
ATOM 1551 O O . ILE A 1 201 ? -15.499 -14.534 19.617 1.00 51.31 201 ILE A O 1
ATOM 1555 N N . GLN A 1 202 ? -16.765 -13.020 20.703 1.00 42.91 202 GLN A N 1
ATOM 1556 C CA . GLN A 1 202 ? -18.048 -13.696 20.637 1.00 42.91 202 GLN A CA 1
ATOM 1557 C C . GLN A 1 202 ? -18.736 -13.476 19.285 1.00 42.91 202 GLN A C 1
ATOM 1559 O O . GLN A 1 202 ? -19.243 -12.387 19.025 1.00 42.91 202 GLN A O 1
ATOM 1564 N N . SER A 1 203 ? -18.851 -14.559 18.510 1.00 43.97 203 SER A N 1
ATOM 1565 C CA . SER A 1 203 ? -19.632 -14.662 17.267 1.00 43.97 203 SER A CA 1
ATOM 1566 C C . SER A 1 203 ? -19.157 -13.802 16.083 1.00 43.97 203 SER A C 1
ATOM 1568 O O . SER A 1 203 ? -18.386 -12.851 16.221 1.00 43.97 203 SER A O 1
ATOM 1570 N N . GLU A 1 204 ? -19.665 -14.123 14.893 1.00 54.34 204 GLU A N 1
ATOM 1571 C CA . GLU A 1 204 ? -19.546 -13.288 13.694 1.00 54.34 204 GLU A CA 1
ATOM 1572 C C . GLU A 1 204 ? -20.483 -12.073 13.797 1.00 54.34 204 GLU A C 1
ATOM 1574 O O . GLU A 1 204 ? -21.521 -11.996 13.143 1.00 54.34 204 GLU A O 1
ATOM 1579 N N . ARG A 1 205 ? -20.130 -11.101 14.650 1.00 62.72 205 ARG A N 1
ATOM 1580 C CA . ARG A 1 205 ? -20.871 -9.834 14.755 1.00 62.72 205 ARG A CA 1
ATOM 1581 C C . ARG A 1 205 ? -20.939 -9.135 13.395 1.00 62.72 205 ARG A C 1
ATOM 1583 O O . ARG A 1 205 ? -19.910 -8.784 12.810 1.00 62.72 205 ARG A O 1
ATOM 1590 N N . LEU A 1 206 ? -22.154 -8.885 12.914 1.00 62.50 206 LEU A N 1
ATOM 1591 C CA . LEU A 1 206 ? -22.385 -8.176 11.660 1.00 62.50 206 LEU A CA 1
ATOM 1592 C C . LEU A 1 206 ? -22.266 -6.659 11.881 1.00 62.50 206 LEU A C 1
ATOM 1594 O O . LEU A 1 206 ? -23.223 -5.990 12.261 1.00 62.50 206 LEU A O 1
ATOM 1598 N N . TYR A 1 207 ? -21.071 -6.112 11.657 1.00 65.75 207 TYR A N 1
ATOM 1599 C CA . TYR A 1 207 ? -20.822 -4.669 11.750 1.00 65.75 207 TYR A CA 1
ATOM 1600 C C . TYR A 1 207 ? -21.481 -3.922 10.588 1.00 65.75 207 TYR A C 1
ATOM 1602 O O . TYR A 1 207 ? -21.081 -4.088 9.432 1.00 65.75 207 TYR A O 1
ATOM 1610 N N . HIS A 1 208 ? -22.440 -3.052 10.899 1.00 66.25 208 HIS A N 1
ATOM 1611 C CA . HIS A 1 208 ? -23.025 -2.123 9.937 1.00 66.25 208 HIS A CA 1
ATOM 1612 C C . HIS A 1 208 ? -22.298 -0.780 10.037 1.00 66.25 208 HIS A C 1
ATOM 1614 O O . HIS A 1 208 ? -22.381 -0.084 11.047 1.00 66.25 208 HIS A O 1
ATOM 1620 N N . ILE A 1 209 ? -21.555 -0.412 8.991 1.00 71.50 209 ILE A N 1
ATOM 1621 C CA . ILE A 1 209 ? -20.881 0.888 8.928 1.00 71.50 209 ILE A CA 1
ATOM 1622 C C . ILE A 1 209 ? -21.900 1.924 8.452 1.00 71.50 209 ILE A C 1
ATOM 1624 O O . ILE A 1 209 ? -22.315 1.908 7.294 1.00 71.50 209 ILE A O 1
ATOM 1628 N N . ALA A 1 210 ? -22.305 2.815 9.354 1.00 65.69 210 ALA A N 1
ATOM 1629 C CA . ALA A 1 210 ? -23.245 3.892 9.077 1.00 65.69 210 ALA A CA 1
ATOM 1630 C C . ALA A 1 210 ? -22.478 5.194 8.809 1.00 65.69 210 ALA A C 1
ATOM 1632 O O . ALA A 1 210 ? -21.660 5.621 9.628 1.00 65.69 210 ALA A O 1
ATOM 1633 N N . GLU A 1 211 ? -22.746 5.864 7.688 1.00 64.56 211 GLU A N 1
ATOM 1634 C CA . GLU A 1 211 ? -22.183 7.195 7.440 1.00 64.56 211 GLU A CA 1
ATOM 1635 C C . GLU A 1 211 ? -22.846 8.214 8.381 1.00 64.56 211 GLU A C 1
ATOM 1637 O O . GLU A 1 211 ? -24.024 8.534 8.223 1.00 64.56 211 GLU A O 1
ATOM 1642 N N . LYS A 1 212 ? -22.102 8.737 9.366 1.00 63.00 212 LYS A N 1
ATOM 1643 C CA . LYS A 1 212 ? -22.606 9.752 10.309 1.00 63.00 212 LYS A CA 1
ATOM 1644 C C . LYS A 1 212 ? -21.913 11.099 10.036 1.00 63.00 212 LYS A C 1
ATOM 1646 O O . LYS A 1 212 ? -20.686 11.130 9.913 1.00 63.00 212 LYS A O 1
ATOM 1651 N N . PRO A 1 213 ? -22.656 12.217 9.899 1.00 59.97 213 PRO A N 1
ATOM 1652 C CA . PRO A 1 213 ? -22.056 13.525 9.653 1.00 59.97 213 PRO A CA 1
ATOM 1653 C C . PRO A 1 213 ? -21.225 13.947 10.867 1.00 59.97 213 PRO A C 1
ATOM 1655 O O . PRO A 1 213 ? -21.716 13.945 11.994 1.00 59.97 213 PRO A O 1
ATOM 1658 N N . SER A 1 214 ? -19.961 14.309 10.647 1.00 60.50 214 SER A N 1
ATOM 1659 C CA . SER A 1 214 ? -19.014 14.631 11.718 1.00 60.50 214 SER A CA 1
ATOM 1660 C C . SER A 1 214 ? -19.328 15.984 12.366 1.00 60.50 214 SER A C 1
ATOM 1662 O O . SER A 1 214 ? -18.788 17.012 11.953 1.00 60.50 214 SER A O 1
ATOM 1664 N N . LYS A 1 215 ? -20.196 15.989 13.386 1.00 70.50 215 LYS A N 1
ATOM 1665 C CA . LYS A 1 215 ? -20.436 17.166 14.233 1.00 70.50 215 LYS A CA 1
ATOM 1666 C C . LYS A 1 215 ? -19.233 17.394 15.152 1.00 70.50 215 LYS A C 1
ATOM 1668 O O . LYS A 1 215 ? -18.745 16.449 15.765 1.00 70.50 215 LYS A O 1
ATOM 1673 N N . LEU A 1 216 ? -18.791 18.645 15.295 1.00 63.47 216 LEU A N 1
ATOM 1674 C CA . LEU A 1 216 ? -17.605 18.988 16.098 1.00 63.47 216 LEU A CA 1
ATOM 1675 C C . LEU A 1 216 ? -17.729 18.569 17.576 1.00 63.47 216 LEU A C 1
ATOM 1677 O O . LEU A 1 216 ? -16.747 18.150 18.180 1.00 63.47 216 LEU A O 1
ATOM 1681 N N . ASN A 1 217 ? -18.946 18.593 18.126 1.00 67.94 217 ASN A N 1
ATOM 1682 C CA . ASN A 1 217 ? -19.232 18.220 19.515 1.00 67.94 217 ASN A CA 1
ATOM 1683 C C . ASN A 1 217 ? -19.200 16.696 19.769 1.00 67.94 217 ASN A C 1
ATOM 1685 O O . ASN A 1 217 ? -19.371 16.269 20.906 1.00 67.94 217 ASN A O 1
ATOM 1689 N N . GLU A 1 218 ? -19.011 15.874 18.730 1.00 79.56 218 GLU A N 1
ATOM 1690 C CA . GLU A 1 218 ? -18.951 14.406 18.812 1.00 79.56 218 GLU A CA 1
ATOM 1691 C C . GLU A 1 218 ? -17.517 13.866 18.617 1.00 79.56 218 GLU A C 1
ATOM 1693 O O . GLU A 1 218 ? -17.325 12.662 18.424 1.00 79.56 218 GLU A O 1
ATOM 1698 N N . LEU A 1 219 ? -16.493 14.731 18.631 1.00 82.62 219 LEU A N 1
ATOM 1699 C CA . LEU A 1 219 ? -15.088 14.322 18.513 1.00 82.62 219 LEU A CA 1
ATOM 1700 C C . LEU A 1 219 ? -14.515 13.824 19.849 1.00 82.62 219 LEU A C 1
ATOM 1702 O O . LEU A 1 219 ? -14.737 14.414 20.904 1.00 82.62 219 LEU A O 1
ATOM 1706 N N . ILE A 1 220 ? -13.720 12.758 19.778 1.00 88.31 220 ILE A N 1
ATOM 1707 C CA . ILE A 1 220 ? -12.937 12.205 20.891 1.00 88.31 220 ILE A CA 1
ATOM 1708 C C . ILE A 1 220 ? -11.454 12.573 20.745 1.00 88.31 220 ILE A C 1
ATOM 1710 O O . ILE A 1 220 ? -10.998 12.915 19.656 1.00 88.31 220 ILE A O 1
ATOM 1714 N N . ILE A 1 221 ? -10.668 12.467 21.823 1.00 89.81 221 ILE A N 1
ATOM 1715 C CA . ILE A 1 221 ? -9.229 12.810 21.823 1.00 89.81 221 ILE A CA 1
ATOM 1716 C C . ILE A 1 221 ? -8.445 12.120 20.674 1.00 89.81 221 ILE A C 1
ATOM 1718 O O . ILE A 1 221 ? -7.683 12.815 19.998 1.00 89.81 221 ILE A O 1
ATOM 1722 N N . PRO A 1 222 ? -8.660 10.822 20.355 1.00 90.62 222 PRO A N 1
ATOM 1723 C CA . PRO A 1 222 ? -8.073 10.187 19.169 1.00 90.62 222 PRO A CA 1
ATOM 1724 C C . PRO A 1 222 ? -8.376 10.872 17.828 1.00 90.62 222 PRO A C 1
ATOM 1726 O O . PRO A 1 222 ? -7.497 10.890 16.965 1.00 90.62 222 PRO A O 1
ATOM 1729 N N . ASP A 1 223 ? -9.560 11.472 17.646 1.00 92.00 223 ASP A N 1
ATOM 1730 C CA . ASP A 1 223 ? -9.906 12.179 16.404 1.00 92.00 223 ASP A CA 1
ATOM 1731 C C . ASP A 1 223 ? -8.995 13.407 16.227 1.00 92.00 223 ASP A C 1
ATOM 1733 O O . ASP A 1 223 ? -8.413 13.606 15.160 1.00 92.00 223 ASP A O 1
ATOM 1737 N N . PHE A 1 224 ? -8.801 14.197 17.292 1.00 92.62 224 PHE A N 1
ATOM 1738 C CA . PHE A 1 224 ? -7.907 15.363 17.291 1.00 92.62 224 PHE A CA 1
ATOM 1739 C C . PHE A 1 224 ? -6.441 14.981 17.050 1.00 92.62 224 PHE A C 1
ATOM 1741 O O . PHE A 1 224 ? -5.744 15.676 16.309 1.00 92.62 224 PHE A O 1
ATOM 1748 N N . ILE A 1 225 ? -5.983 13.856 17.611 1.00 94.50 225 ILE A N 1
ATOM 1749 C CA . ILE A 1 225 ? -4.644 13.312 17.333 1.00 94.50 225 ILE A CA 1
ATOM 1750 C C . ILE A 1 225 ? -4.518 12.941 15.848 1.00 94.50 225 ILE A C 1
ATOM 1752 O O . ILE A 1 225 ? -3.511 13.272 15.224 1.00 94.50 225 ILE A O 1
ATOM 1756 N N . CYS A 1 226 ? -5.544 12.323 15.251 1.00 94.00 226 CYS A N 1
ATOM 1757 C CA . CYS A 1 226 ? -5.542 12.000 13.822 1.00 94.00 226 CYS A CA 1
ATOM 1758 C C . CYS A 1 226 ? -5.463 13.261 12.953 1.00 94.00 226 CYS A C 1
ATOM 1760 O O . CYS A 1 226 ? -4.639 13.298 12.042 1.00 94.00 226 CYS A O 1
ATOM 1762 N N . PHE A 1 227 ? -6.227 14.313 13.276 1.00 95.00 227 PHE A N 1
ATOM 1763 C CA . PHE A 1 227 ? -6.131 15.602 12.581 1.00 95.00 227 PHE A CA 1
ATOM 1764 C C . PHE A 1 227 ? -4.743 16.240 12.703 1.00 95.00 227 PHE A C 1
ATOM 1766 O O . PHE A 1 227 ? -4.180 16.668 11.695 1.00 95.00 227 PHE A O 1
ATOM 1773 N N . GLY A 1 228 ? -4.157 16.251 13.905 1.00 95.88 228 GLY A N 1
ATOM 1774 C CA . GLY A 1 228 ? -2.804 16.764 14.129 1.00 95.88 228 GLY A CA 1
ATOM 1775 C C . GLY A 1 228 ? -1.746 16.019 13.311 1.00 95.88 228 GLY A C 1
ATOM 1776 O O . GLY A 1 228 ? -0.967 16.646 12.594 1.00 95.88 228 GLY A O 1
ATOM 1777 N N . VAL A 1 229 ? -1.752 14.682 13.356 1.00 96.56 229 VAL A N 1
ATOM 1778 C CA . VAL A 1 229 ? -0.794 13.838 12.619 1.00 96.56 229 VAL A CA 1
ATOM 1779 C C . VAL A 1 229 ? -1.007 13.930 11.104 1.00 96.56 229 VAL A C 1
ATOM 1781 O O . VAL A 1 229 ? -0.029 14.016 10.362 1.00 96.56 229 VAL A O 1
ATOM 1784 N N . GLY A 1 230 ? -2.254 13.968 10.625 1.00 95.75 230 GLY A N 1
ATOM 1785 C CA . GLY A 1 230 ? -2.565 14.113 9.201 1.00 95.75 230 GLY A CA 1
ATOM 1786 C C . GLY A 1 230 ? -2.085 15.449 8.629 1.00 95.75 230 GLY A C 1
ATOM 1787 O O . GLY A 1 230 ? -1.391 15.468 7.612 1.00 95.75 230 GLY A O 1
ATOM 1788 N N . ILE A 1 231 ? -2.371 16.562 9.316 1.00 96.19 231 ILE A N 1
ATOM 1789 C CA . ILE A 1 231 ? -1.905 17.901 8.914 1.00 96.19 231 ILE A CA 1
ATOM 1790 C C . ILE A 1 231 ? -0.374 17.982 8.975 1.00 96.19 231 ILE A C 1
ATOM 1792 O O . ILE A 1 231 ? 0.251 18.421 8.009 1.00 96.19 231 ILE A O 1
ATOM 1796 N N . ALA A 1 232 ? 0.243 17.505 10.062 1.00 96.69 232 ALA A N 1
ATOM 1797 C CA . ALA A 1 232 ? 1.699 17.477 10.200 1.00 96.69 232 ALA A CA 1
ATOM 1798 C C . ALA A 1 232 ? 2.372 16.654 9.089 1.00 96.69 232 ALA A C 1
ATOM 1800 O O . ALA A 1 232 ? 3.413 17.062 8.579 1.00 96.69 232 ALA A O 1
ATOM 1801 N N . SER A 1 233 ? 1.756 15.547 8.661 1.00 96.00 233 SER A N 1
ATOM 1802 C CA . SER A 1 233 ? 2.264 14.706 7.569 1.00 96.00 233 SER A CA 1
ATOM 1803 C C . SER A 1 233 ? 2.232 15.422 6.216 1.00 96.00 233 SER A C 1
ATOM 1805 O O . SER A 1 233 ? 3.223 15.365 5.489 1.00 96.00 233 SER A O 1
ATOM 1807 N N . ILE A 1 234 ? 1.152 16.153 5.895 1.00 94.38 234 ILE A N 1
ATOM 1808 C CA . ILE A 1 234 ? 1.095 16.995 4.683 1.00 94.38 234 ILE A CA 1
ATOM 1809 C C . ILE A 1 234 ? 2.199 18.056 4.734 1.00 94.38 234 ILE A C 1
ATOM 1811 O O . ILE A 1 234 ? 2.983 18.173 3.793 1.00 94.38 234 ILE A O 1
ATOM 1815 N N . VAL A 1 235 ? 2.280 18.814 5.833 1.00 95.69 235 VAL A N 1
ATOM 1816 C CA . VAL A 1 235 ? 3.260 19.901 5.986 1.00 95.69 235 VAL A CA 1
ATOM 1817 C C . VAL A 1 235 ? 4.689 19.369 5.862 1.00 95.69 235 VAL A C 1
ATOM 1819 O O . VAL A 1 235 ? 5.485 19.937 5.114 1.00 95.69 235 VAL A O 1
ATOM 1822 N N . LEU A 1 236 ? 5.011 18.257 6.526 1.00 94.44 236 LEU A N 1
ATOM 1823 C CA . LEU A 1 236 ? 6.325 17.617 6.467 1.00 94.44 236 LEU A CA 1
ATOM 1824 C C . LEU A 1 236 ? 6.681 17.169 5.042 1.00 94.44 236 LEU A C 1
ATOM 1826 O O . LEU A 1 236 ? 7.742 17.519 4.532 1.00 94.44 236 LEU A O 1
ATOM 1830 N N . VAL A 1 237 ? 5.797 16.432 4.368 1.00 92.62 237 VAL A N 1
ATOM 1831 C CA . VAL A 1 237 ? 6.084 15.893 3.030 1.00 92.62 237 VAL A CA 1
ATOM 1832 C C . VAL A 1 237 ? 6.171 17.001 1.972 1.00 92.62 237 VAL A C 1
ATOM 1834 O O . VAL A 1 237 ? 7.067 16.962 1.125 1.00 92.62 237 VAL A O 1
ATOM 1837 N N . VAL A 1 238 ? 5.319 18.031 2.037 1.00 91.19 238 VAL A N 1
ATOM 1838 C CA . VAL A 1 238 ? 5.370 19.180 1.113 1.00 91.19 238 VAL A CA 1
ATOM 1839 C C . VAL A 1 238 ? 6.627 20.027 1.343 1.00 91.19 238 VAL A C 1
ATOM 1841 O O . VAL A 1 238 ? 7.308 20.382 0.376 1.00 91.19 238 VAL A O 1
ATOM 1844 N N . THR A 1 239 ? 6.986 20.320 2.599 1.00 91.81 239 THR A N 1
ATOM 1845 C CA . THR A 1 239 ? 8.202 21.097 2.908 1.00 91.81 239 THR A CA 1
ATOM 1846 C C . THR A 1 239 ? 9.473 20.338 2.532 1.00 91.81 239 THR A C 1
ATOM 1848 O O . THR A 1 239 ? 10.345 20.922 1.887 1.00 91.81 239 THR A O 1
ATOM 1851 N N . LEU A 1 240 ? 9.565 19.033 2.816 1.00 91.62 240 LEU A N 1
ATOM 1852 C CA . LEU A 1 240 ? 10.694 18.204 2.379 1.00 91.62 240 LEU A CA 1
ATOM 1853 C C . LEU A 1 240 ? 10.794 18.140 0.848 1.00 91.62 240 LEU A C 1
ATOM 1855 O O . LEU A 1 240 ? 11.867 18.398 0.311 1.00 91.62 240 LEU A O 1
ATOM 1859 N N . SER A 1 241 ? 9.692 17.900 0.128 1.00 87.19 241 SER A N 1
ATOM 1860 C CA . SER A 1 241 ? 9.678 17.854 -1.352 1.00 87.19 241 SER A CA 1
ATOM 1861 C C . SER A 1 241 ? 10.114 19.170 -2.019 1.00 87.19 241 SER A C 1
ATOM 1863 O O . SER A 1 241 ? 10.618 19.171 -3.150 1.00 87.19 241 SER A O 1
ATOM 1865 N N . SER A 1 242 ? 9.916 20.289 -1.316 1.00 85.81 242 SER A N 1
ATOM 1866 C CA . SER A 1 242 ? 10.256 21.641 -1.770 1.00 85.81 242 SER A CA 1
ATOM 1867 C C . SER A 1 242 ? 11.688 22.059 -1.415 1.00 85.81 242 SER A C 1
ATOM 1869 O O . SER A 1 242 ? 12.290 22.834 -2.153 1.00 85.81 242 SER A O 1
ATOM 1871 N N . THR A 1 243 ? 12.242 21.556 -0.306 1.00 87.94 243 THR A N 1
ATOM 1872 C CA . THR A 1 243 ? 13.564 21.959 0.219 1.00 87.94 243 THR A CA 1
ATOM 1873 C C . THR A 1 243 ? 14.680 20.962 -0.094 1.00 87.94 243 THR A C 1
ATOM 1875 O O . THR A 1 243 ? 15.811 21.371 -0.353 1.00 87.94 243 THR A O 1
ATOM 1878 N N . MET A 1 244 ? 14.388 19.660 -0.098 1.00 86.31 244 MET A N 1
ATOM 1879 C CA . MET A 1 244 ? 15.375 18.604 -0.317 1.00 86.31 244 MET A CA 1
ATOM 1880 C C . MET A 1 244 ? 15.489 18.243 -1.801 1.00 86.31 244 MET A C 1
ATOM 1882 O O . MET A 1 244 ? 14.511 17.909 -2.472 1.00 86.31 244 MET A O 1
ATOM 1886 N N . GLN A 1 245 ? 16.722 18.268 -2.310 1.00 79.94 245 GLN A N 1
ATOM 1887 C CA . GLN A 1 245 ? 17.049 17.868 -3.685 1.00 79.94 245 GLN A CA 1
ATOM 1888 C C . GLN A 1 245 ? 17.534 16.410 -3.795 1.00 79.94 245 GLN A C 1
ATOM 1890 O O . GLN A 1 245 ? 17.690 15.891 -4.898 1.00 79.94 245 GLN A O 1
ATOM 1895 N N . VAL A 1 246 ? 17.757 15.734 -2.665 1.00 78.62 246 VAL A N 1
ATOM 1896 C CA . VAL A 1 246 ? 18.148 14.317 -2.611 1.00 78.62 246 VAL A CA 1
ATOM 1897 C C . VAL A 1 246 ? 16.893 13.443 -2.672 1.00 78.62 246 VAL A C 1
ATOM 1899 O O . VAL A 1 246 ? 15.919 13.712 -1.975 1.00 78.62 246 VAL A O 1
ATOM 1902 N N . ASN A 1 247 ? 16.917 12.391 -3.497 1.00 83.44 247 ASN A N 1
ATOM 1903 C CA . ASN A 1 247 ? 15.846 11.390 -3.630 1.00 83.44 247 ASN A CA 1
ATOM 1904 C C . ASN A 1 247 ? 14.436 11.972 -3.879 1.00 83.44 247 ASN A C 1
ATOM 1906 O O . ASN A 1 247 ? 13.443 11.447 -3.374 1.00 83.44 247 ASN A O 1
ATOM 1910 N N . ARG A 1 248 ? 14.330 13.035 -4.695 1.00 88.62 248 ARG A N 1
ATOM 1911 C CA . ARG A 1 248 ? 13.064 13.756 -4.943 1.00 88.62 248 ARG A CA 1
ATOM 1912 C C . ARG A 1 248 ? 11.918 12.862 -5.411 1.00 88.62 248 ARG A C 1
ATOM 1914 O O . ARG A 1 248 ? 10.788 13.094 -5.011 1.00 88.62 248 ARG A O 1
ATOM 1921 N N . SER A 1 249 ? 12.195 11.816 -6.189 1.00 90.62 249 SER A N 1
ATOM 1922 C CA . SER A 1 249 ? 11.195 10.822 -6.607 1.00 90.62 249 SER A CA 1
ATOM 1923 C C . SER A 1 249 ? 10.522 10.098 -5.433 1.00 90.62 249 SER A C 1
ATOM 1925 O O . SER A 1 249 ? 9.322 9.854 -5.487 1.00 90.62 249 SER A O 1
ATOM 1927 N N . VAL A 1 250 ? 11.249 9.820 -4.346 1.00 94.06 250 VAL A N 1
ATOM 1928 C CA . VAL A 1 250 ? 10.697 9.209 -3.121 1.00 94.06 250 VAL A CA 1
ATOM 1929 C C . VAL A 1 250 ? 9.834 10.212 -2.350 1.00 94.06 250 VAL A C 1
ATOM 1931 O O . VAL A 1 250 ? 8.776 9.858 -1.835 1.00 94.06 250 VAL A O 1
ATOM 1934 N N . LEU A 1 251 ? 10.246 11.483 -2.320 1.00 93.69 251 LEU A N 1
ATOM 1935 C CA . LEU A 1 251 ? 9.472 12.566 -1.707 1.00 93.69 251 LEU A CA 1
ATOM 1936 C C . LEU A 1 251 ? 8.181 12.846 -2.498 1.00 93.69 251 LEU A C 1
ATOM 1938 O O . LEU A 1 251 ? 7.106 12.919 -1.910 1.00 93.69 251 LEU A O 1
ATOM 1942 N N . PHE A 1 252 ? 8.252 12.880 -3.832 1.00 94.31 252 PHE A N 1
ATOM 1943 C CA . PHE A 1 252 ? 7.077 12.945 -4.701 1.00 94.31 252 PHE A CA 1
ATOM 1944 C C . PHE A 1 252 ? 6.167 11.719 -4.528 1.00 94.31 252 PHE A C 1
ATOM 1946 O O . PHE A 1 252 ? 4.952 11.886 -4.472 1.00 94.31 252 PHE A O 1
ATOM 1953 N N . ALA A 1 253 ? 6.708 10.508 -4.360 1.00 95.88 253 ALA A N 1
ATOM 1954 C CA . ALA A 1 253 ? 5.888 9.334 -4.056 1.00 95.88 253 ALA A CA 1
ATOM 1955 C C . ALA A 1 253 ? 5.123 9.480 -2.729 1.00 95.88 253 ALA A C 1
ATOM 1957 O O . ALA A 1 253 ? 3.938 9.155 -2.671 1.00 95.88 253 ALA A O 1
ATOM 1958 N N . ALA A 1 254 ? 5.746 10.059 -1.698 1.00 95.88 254 ALA A N 1
ATOM 1959 C CA . ALA A 1 254 ? 5.061 10.404 -0.452 1.00 95.88 254 ALA A CA 1
ATOM 1960 C C . ALA A 1 254 ? 3.990 11.505 -0.632 1.00 95.88 254 ALA A C 1
ATOM 1962 O O . ALA A 1 254 ? 2.963 11.453 0.039 1.00 95.88 254 ALA A O 1
ATOM 1963 N N . VAL A 1 255 ? 4.172 12.473 -1.544 1.00 95.44 255 VAL A N 1
ATOM 1964 C CA . VAL A 1 255 ? 3.118 13.451 -1.907 1.00 95.44 255 VAL A CA 1
ATOM 1965 C C . VAL A 1 255 ? 1.927 12.755 -2.578 1.00 95.44 255 VAL A C 1
ATOM 1967 O O . VAL A 1 255 ? 0.776 13.100 -2.314 1.00 95.44 255 VAL A O 1
ATOM 1970 N N . PHE A 1 256 ? 2.193 11.783 -3.454 1.00 96.12 256 PHE A N 1
ATOM 1971 C CA . PHE A 1 256 ? 1.181 11.168 -4.313 1.00 96.12 256 PHE A CA 1
ATOM 1972 C C . PHE A 1 256 ? 0.435 9.975 -3.683 1.00 96.12 256 PHE A C 1
ATOM 1974 O O . PHE A 1 256 ? -0.731 9.765 -4.022 1.00 96.12 256 PHE A O 1
ATOM 1981 N N . ALA A 1 257 ? 1.040 9.238 -2.743 1.00 96.94 257 ALA A N 1
ATOM 1982 C CA . ALA A 1 257 ? 0.425 8.066 -2.101 1.00 96.94 257 ALA A CA 1
ATOM 1983 C C . ALA A 1 257 ? -0.896 8.346 -1.351 1.00 96.94 257 ALA A C 1
ATOM 1985 O O . ALA A 1 257 ? -1.843 7.566 -1.513 1.00 96.94 257 ALA A O 1
ATOM 1986 N N . PRO A 1 258 ? -1.059 9.474 -0.623 1.00 97.06 258 PRO A N 1
ATOM 1987 C CA . PRO A 1 258 ? -2.364 9.867 -0.099 1.00 97.06 258 PRO A CA 1
ATOM 1988 C C . PRO A 1 258 ? -3.429 10.033 -1.185 1.00 97.06 258 PRO A C 1
ATOM 1990 O O . PRO A 1 258 ? -4.583 9.688 -0.958 1.00 97.06 258 PRO A O 1
ATOM 1993 N N . ILE A 1 259 ? -3.072 10.526 -2.374 1.00 96.56 259 ILE A N 1
ATOM 1994 C CA . ILE A 1 259 ? -4.041 10.791 -3.447 1.00 96.56 259 ILE A CA 1
ATOM 1995 C C . ILE A 1 259 ? -4.542 9.471 -4.055 1.00 96.56 259 ILE A C 1
ATOM 1997 O O . ILE A 1 259 ? -5.755 9.284 -4.168 1.00 96.56 259 ILE A O 1
ATOM 2001 N N . GLY A 1 260 ? -3.635 8.533 -4.359 1.00 94.88 260 GLY A N 1
ATOM 2002 C CA . GLY A 1 260 ? -3.995 7.176 -4.799 1.00 94.88 260 GLY A CA 1
ATOM 2003 C C . GLY A 1 260 ? -4.858 6.453 -3.758 1.00 94.88 260 GLY A C 1
ATOM 2004 O O . GLY A 1 260 ? -5.953 5.973 -4.060 1.00 94.88 260 GLY A O 1
ATOM 2005 N N . THR A 1 261 ? -4.440 6.503 -2.490 1.00 96.38 261 THR A N 1
ATOM 2006 C CA . THR A 1 261 ? -5.176 5.929 -1.350 1.00 96.38 261 THR A CA 1
ATOM 2007 C C . THR A 1 261 ? -6.574 6.517 -1.161 1.00 96.38 261 THR A C 1
ATOM 2009 O O . THR A 1 261 ? -7.522 5.771 -0.912 1.00 96.38 261 THR A O 1
ATOM 2012 N N . LEU A 1 262 ? -6.746 7.835 -1.286 1.00 95.62 262 LEU A N 1
ATOM 2013 C CA . LEU A 1 262 ? -8.056 8.475 -1.136 1.00 95.62 262 LEU A CA 1
ATOM 2014 C C . LEU A 1 262 ? -9.019 8.089 -2.267 1.00 95.62 262 LEU A C 1
ATOM 2016 O O . LEU A 1 262 ? -10.202 7.861 -2.003 1.00 95.62 262 LEU A O 1
ATOM 2020 N N . ILE A 1 263 ? -8.519 7.938 -3.498 1.00 94.50 263 ILE A N 1
ATOM 2021 C CA . ILE A 1 263 ? -9.303 7.420 -4.630 1.00 94.50 263 ILE A CA 1
ATOM 2022 C C . ILE A 1 263 ? -9.659 5.943 -4.401 1.00 94.50 263 ILE A C 1
ATOM 2024 O O . ILE A 1 263 ? -10.821 5.568 -4.558 1.00 94.50 263 ILE A O 1
ATOM 2028 N N . ARG A 1 264 ? -8.705 5.116 -3.951 1.00 93.38 264 ARG A N 1
ATOM 2029 C CA . ARG A 1 264 ? -8.915 3.698 -3.603 1.00 93.38 264 ARG A CA 1
ATOM 2030 C C . ARG A 1 264 ? -9.972 3.526 -2.506 1.00 93.38 264 ARG A C 1
ATOM 2032 O O . ARG A 1 264 ? -10.881 2.709 -2.657 1.00 93.38 264 ARG A O 1
ATOM 2039 N N . TRP A 1 265 ? -9.911 4.330 -1.440 1.00 93.75 265 TRP A N 1
ATOM 2040 C CA . TRP A 1 265 ? -10.920 4.357 -0.373 1.00 93.75 265 TRP A CA 1
ATOM 2041 C C . TRP A 1 265 ? -12.292 4.800 -0.895 1.00 93.75 265 TRP A C 1
ATOM 2043 O O . TRP A 1 265 ? -13.285 4.121 -0.629 1.00 93.75 265 TRP A O 1
ATOM 2053 N N . TYR A 1 266 ? -12.363 5.880 -1.681 1.00 92.25 266 TYR A N 1
ATOM 2054 C CA . TYR A 1 266 ? -13.625 6.352 -2.257 1.00 92.25 266 TYR A CA 1
ATOM 2055 C C . TYR A 1 266 ? -14.272 5.289 -3.157 1.00 92.25 266 TYR A C 1
ATOM 2057 O O . TYR A 1 266 ? -15.441 4.947 -2.968 1.00 92.25 266 TYR A O 1
ATOM 2065 N N . LEU A 1 267 ? -13.496 4.700 -4.074 1.00 92.00 267 LEU A N 1
ATOM 2066 C CA . LEU A 1 267 ? -13.962 3.635 -4.960 1.00 92.00 267 LEU A CA 1
ATOM 2067 C C . LEU A 1 267 ? -14.396 2.385 -4.186 1.00 92.00 267 LEU A C 1
ATOM 2069 O O . LEU A 1 267 ? -15.364 1.740 -4.584 1.00 92.00 267 LEU A O 1
ATOM 2073 N N . SER A 1 268 ? -13.754 2.058 -3.056 1.00 90.06 268 SER A N 1
ATOM 2074 C CA . SER A 1 268 ? -14.103 0.878 -2.247 1.00 90.06 268 SER A CA 1
ATOM 2075 C C . SER A 1 268 ? -15.573 0.841 -1.802 1.00 90.06 268 SER A C 1
ATOM 2077 O O . SER A 1 268 ? -16.125 -0.246 -1.625 1.00 90.06 268 SER A O 1
ATOM 2079 N N . LYS A 1 269 ? -16.255 1.995 -1.716 1.00 86.75 269 LYS A N 1
ATOM 2080 C CA . LYS A 1 269 ? -17.694 2.079 -1.404 1.00 86.75 269 LYS A CA 1
ATOM 2081 C C . LYS A 1 269 ? -18.560 1.335 -2.437 1.00 86.75 269 LYS A C 1
ATOM 2083 O O . LYS A 1 269 ? -19.569 0.735 -2.069 1.00 86.75 269 LYS A O 1
ATOM 2088 N N . TYR A 1 270 ? -18.127 1.254 -3.698 1.00 88.12 270 TYR A N 1
ATOM 2089 C CA . TYR A 1 270 ? -18.820 0.498 -4.751 1.00 88.12 270 TYR A CA 1
ATOM 2090 C C . TYR A 1 270 ? -18.692 -1.033 -4.612 1.00 88.12 270 TYR A C 1
ATOM 2092 O O . TYR A 1 270 ? -19.466 -1.763 -5.231 1.00 88.12 270 TYR A O 1
ATOM 2100 N N . ASN A 1 271 ? -17.803 -1.548 -3.749 1.00 86.50 271 ASN A N 1
ATOM 2101 C CA . ASN A 1 271 ? -17.734 -2.985 -3.436 1.00 86.50 271 ASN A CA 1
ATOM 2102 C C . ASN A 1 271 ? -19.031 -3.511 -2.791 1.00 86.50 271 ASN A C 1
ATOM 2104 O O . ASN A 1 271 ? -19.331 -4.699 -2.894 1.00 86.50 271 ASN A O 1
ATOM 2108 N N . ALA A 1 272 ? -19.821 -2.641 -2.150 1.00 78.38 272 ALA A N 1
ATOM 2109 C CA . ALA A 1 272 ? -21.086 -3.019 -1.522 1.00 78.38 272 ALA A CA 1
ATOM 2110 C C . ALA A 1 272 ? -22.204 -3.370 -2.528 1.00 78.38 272 ALA A C 1
ATOM 2112 O O . ALA A 1 272 ? -23.151 -4.060 -2.154 1.00 78.38 272 ALA A O 1
ATOM 2113 N N . ILE A 1 273 ? -22.097 -2.940 -3.796 1.00 77.81 273 ILE A N 1
ATOM 2114 C CA . ILE A 1 273 ? -23.161 -3.091 -4.810 1.00 77.81 273 ILE A CA 1
ATOM 2115 C C . ILE A 1 273 ? -23.464 -4.563 -5.122 1.00 77.81 273 ILE A C 1
ATOM 2117 O O . ILE A 1 273 ? -24.624 -4.930 -5.307 1.00 77.81 273 ILE A O 1
ATOM 2121 N N . LYS A 1 274 ? -22.443 -5.428 -5.176 1.00 77.25 274 LYS A N 1
ATOM 2122 C CA . LYS A 1 274 ? -22.626 -6.865 -5.422 1.00 77.25 274 LYS A CA 1
ATOM 2123 C C . LYS A 1 274 ? -21.595 -7.675 -4.645 1.00 77.25 274 LYS A C 1
ATOM 2125 O O . LYS A 1 274 ? -20.446 -7.767 -5.060 1.00 77.25 274 LYS A O 1
ATOM 2130 N N . LYS A 1 275 ? -22.037 -8.354 -3.577 1.00 77.44 275 LYS A N 1
ATOM 2131 C CA . LYS A 1 275 ? -21.191 -9.198 -2.702 1.00 77.44 275 LYS A CA 1
ATOM 2132 C C . LYS A 1 275 ? -20.326 -10.231 -3.448 1.00 77.44 275 LYS A C 1
ATOM 2134 O O . LYS A 1 275 ? -19.316 -10.662 -2.911 1.00 77.44 275 LYS A O 1
ATOM 2139 N N . SER A 1 276 ? -20.704 -10.621 -4.669 1.00 83.56 276 SER A N 1
ATOM 2140 C CA . SER A 1 276 ? -19.946 -11.552 -5.517 1.00 83.56 276 SER A CA 1
ATOM 2141 C C . SER A 1 276 ? -18.628 -10.997 -6.077 1.00 83.56 276 SER A C 1
ATOM 2143 O O . SER A 1 276 ? -17.805 -11.798 -6.505 1.00 83.56 276 SER A O 1
ATOM 2145 N N . PHE A 1 277 ? -18.440 -9.671 -6.172 1.00 86.00 277 PHE A N 1
ATOM 2146 C CA . PHE A 1 277 ? -17.245 -9.094 -6.805 1.00 86.00 277 PHE A CA 1
ATOM 2147 C C . PHE A 1 277 ? -16.939 -7.653 -6.335 1.00 86.00 277 PHE A C 1
ATOM 2149 O O . PHE A 1 277 ? -17.818 -6.790 -6.418 1.00 86.00 277 PHE A O 1
ATOM 2156 N N . PRO A 1 278 ? -15.700 -7.346 -5.896 1.00 90.06 278 PRO A N 1
ATOM 2157 C CA . PRO A 1 278 ? -15.316 -6.025 -5.395 1.00 90.06 278 PRO A CA 1
ATOM 2158 C C . PRO A 1 278 ? -15.016 -5.041 -6.542 1.00 90.06 278 PRO A C 1
ATOM 2160 O O . PRO A 1 278 ? -13.863 -4.710 -6.829 1.00 90.06 278 PRO A O 1
ATOM 2163 N N . TRP A 1 279 ? -16.074 -4.559 -7.202 1.00 90.38 279 TRP A N 1
ATOM 2164 C CA . TRP A 1 279 ? -15.996 -3.648 -8.355 1.00 90.38 279 TRP A CA 1
ATOM 2165 C C . TRP A 1 279 ? -15.169 -2.381 -8.117 1.00 90.38 279 TRP A C 1
ATOM 2167 O O . TRP A 1 279 ? -14.456 -1.945 -9.017 1.00 90.38 279 TRP A O 1
ATOM 2177 N N . GLY A 1 280 ? -15.239 -1.802 -6.919 1.00 91.25 280 GLY A N 1
ATOM 2178 C CA . GLY A 1 280 ? -14.493 -0.602 -6.546 1.00 91.25 280 GLY A CA 1
ATOM 2179 C C . GLY A 1 280 ? -12.988 -0.838 -6.460 1.00 91.25 280 GLY A C 1
ATOM 2180 O O . GLY A 1 280 ? -12.204 -0.096 -7.048 1.00 91.25 280 GLY A O 1
ATOM 2181 N N . THR A 1 281 ? -12.580 -1.913 -5.782 1.00 91.50 281 THR A N 1
ATOM 2182 C CA . THR A 1 281 ? -11.167 -2.318 -5.698 1.00 91.50 281 THR A CA 1
ATOM 2183 C C . THR A 1 281 ? -10.627 -2.740 -7.066 1.00 91.50 281 THR A C 1
ATOM 2185 O O . THR A 1 281 ? -9.511 -2.374 -7.419 1.00 91.50 281 THR A O 1
ATOM 2188 N N . PHE A 1 282 ? -11.428 -3.438 -7.876 1.00 92.75 282 PHE A N 1
ATOM 2189 C CA . PHE A 1 282 ? -11.062 -3.771 -9.254 1.00 92.75 282 PHE A CA 1
ATOM 2190 C C . PHE A 1 282 ? -10.854 -2.513 -10.114 1.00 92.75 282 PHE A C 1
ATOM 2192 O O . PHE A 1 282 ? -9.825 -2.390 -10.773 1.00 92.75 282 PHE A O 1
ATOM 2199 N N . ALA A 1 283 ? -11.778 -1.547 -10.064 1.00 93.56 283 ALA A N 1
ATOM 2200 C CA . ALA A 1 283 ? -11.659 -0.291 -10.806 1.00 93.56 283 ALA A CA 1
ATOM 2201 C C . ALA A 1 283 ? -10.432 0.539 -10.377 1.00 93.56 283 ALA A C 1
ATOM 2203 O O . ALA A 1 283 ? -9.739 1.096 -11.233 1.00 93.56 283 ALA A O 1
ATOM 2204 N N . ALA A 1 284 ? -10.123 0.588 -9.075 1.00 93.38 284 ALA A N 1
ATOM 2205 C CA . ALA A 1 284 ? -8.912 1.237 -8.566 1.00 93.38 284 ALA A CA 1
ATOM 2206 C C . ALA A 1 284 ? -7.643 0.570 -9.129 1.00 93.38 284 ALA A C 1
ATOM 2208 O O . ALA A 1 284 ? -6.819 1.226 -9.761 1.00 93.38 284 ALA A O 1
ATOM 2209 N N . ASN A 1 285 ? -7.533 -0.752 -8.987 1.00 93.88 285 ASN A N 1
ATOM 2210 C CA . ASN A 1 285 ? -6.360 -1.510 -9.419 1.00 93.88 285 ASN A CA 1
ATOM 2211 C C . ASN A 1 285 ? -6.132 -1.433 -10.941 1.00 93.88 285 ASN A C 1
ATOM 2213 O O . ASN A 1 285 ? -5.002 -1.224 -11.377 1.00 93.88 285 ASN A O 1
ATOM 2217 N N . ILE A 1 286 ? -7.195 -1.545 -11.749 1.00 95.00 286 ILE A N 1
ATOM 2218 C CA . ILE A 1 286 ? -7.110 -1.451 -13.216 1.00 95.00 286 ILE A CA 1
ATOM 2219 C C . ILE A 1 286 ? -6.760 -0.030 -13.674 1.00 95.00 286 ILE A C 1
ATOM 2221 O O . ILE A 1 286 ? -5.928 0.124 -14.567 1.00 95.00 286 ILE A O 1
ATOM 2225 N N . SER A 1 287 ? -7.336 1.014 -13.066 1.00 94.75 287 SER A N 1
ATOM 2226 C CA . SER A 1 287 ? -6.986 2.397 -13.429 1.00 94.75 287 SER A CA 1
ATOM 2227 C C . SER A 1 287 ? -5.534 2.731 -13.070 1.00 94.75 287 SER A C 1
ATOM 2229 O O . SER A 1 287 ? -4.827 3.290 -13.909 1.00 94.75 287 SER A O 1
ATOM 2231 N N . GLY A 1 288 ? -5.040 2.281 -11.911 1.00 93.94 288 GLY A N 1
ATOM 2232 C CA . GLY A 1 288 ? -3.617 2.348 -11.563 1.00 93.94 288 GLY A CA 1
ATOM 2233 C C . GLY A 1 288 ? -2.724 1.599 -12.563 1.00 93.94 288 GLY A C 1
ATOM 2234 O O . GLY A 1 288 ? -1.719 2.146 -13.015 1.00 93.94 288 GLY A O 1
ATOM 2235 N N . SER A 1 289 ? -3.110 0.389 -12.993 1.00 95.94 289 SER A N 1
ATOM 2236 C CA . SER A 1 289 ? -2.377 -0.384 -14.015 1.00 95.94 289 SER A CA 1
ATOM 2237 C C . SER A 1 289 ? -2.325 0.307 -15.386 1.00 95.94 289 SER A C 1
ATOM 2239 O O . SER A 1 289 ? -1.305 0.231 -16.069 1.00 95.94 289 SER A O 1
ATOM 2241 N N . ILE A 1 290 ? -3.389 1.004 -15.794 1.00 95.75 290 ILE A N 1
ATOM 2242 C CA . ILE A 1 290 ? -3.403 1.790 -17.039 1.00 95.75 290 ILE A CA 1
ATOM 2243 C C . ILE A 1 290 ? -2.485 3.014 -16.904 1.00 95.75 290 ILE A C 1
ATOM 2245 O O . ILE A 1 290 ? -1.657 3.269 -17.779 1.00 95.75 290 ILE A O 1
ATOM 2249 N N . ILE A 1 291 ? -2.591 3.749 -15.792 1.00 95.75 291 ILE A N 1
ATOM 2250 C CA . ILE A 1 291 ? -1.813 4.972 -15.554 1.00 95.75 291 ILE A CA 1
ATOM 2251 C C . ILE A 1 291 ? -0.317 4.654 -15.444 1.00 95.75 291 ILE A C 1
ATOM 2253 O O . ILE A 1 291 ? 0.482 5.302 -16.119 1.00 95.75 291 ILE A O 1
ATOM 2257 N N . ILE A 1 292 ? 0.081 3.623 -14.691 1.00 95.75 292 ILE A N 1
ATOM 2258 C CA . ILE A 1 292 ? 1.495 3.238 -14.562 1.00 95.75 292 ILE A CA 1
ATOM 2259 C C . ILE A 1 292 ? 2.091 2.770 -15.905 1.00 95.75 292 ILE A C 1
ATOM 2261 O O . ILE A 1 292 ? 3.263 3.023 -16.178 1.00 95.75 292 ILE A O 1
ATOM 2265 N N . GLY A 1 293 ? 1.281 2.159 -16.782 1.00 93.12 293 GLY A N 1
ATOM 2266 C CA . GLY A 1 293 ? 1.673 1.812 -18.151 1.00 93.12 293 GLY A CA 1
ATOM 2267 C C . GLY A 1 293 ? 1.931 3.048 -19.020 1.00 93.12 293 GLY A C 1
ATOM 2268 O O . GLY A 1 293 ? 2.975 3.142 -19.666 1.00 93.12 293 GLY A O 1
ATOM 2269 N N . ILE A 1 294 ? 1.035 4.040 -18.980 1.00 93.88 294 ILE A N 1
ATOM 2270 C CA . ILE A 1 294 ? 1.218 5.329 -19.673 1.00 93.88 294 ILE A CA 1
ATOM 2271 C C . ILE A 1 294 ? 2.475 6.046 -19.154 1.00 93.88 294 ILE A C 1
ATOM 2273 O O . ILE A 1 294 ? 3.297 6.510 -19.946 1.00 93.88 294 ILE A O 1
ATOM 2277 N N . LEU A 1 295 ? 2.668 6.089 -17.832 1.00 93.75 295 LEU A N 1
ATOM 2278 C CA . LEU A 1 295 ? 3.847 6.685 -17.196 1.00 93.75 295 LEU A CA 1
ATOM 2279 C C . LEU A 1 295 ? 5.146 5.964 -17.579 1.00 93.75 295 LEU A C 1
ATOM 2281 O O . LEU A 1 295 ? 6.156 6.625 -17.821 1.00 93.75 295 LEU A O 1
ATOM 2285 N N . PHE A 1 296 ? 5.122 4.634 -17.709 1.00 91.88 296 PHE A N 1
ATOM 2286 C CA . PHE A 1 296 ? 6.260 3.859 -18.201 1.00 91.88 296 PHE A CA 1
ATOM 2287 C C . PHE A 1 296 ? 6.642 4.252 -19.637 1.00 91.88 296 PHE A C 1
ATOM 2289 O O . PHE A 1 296 ? 7.814 4.535 -19.886 1.00 91.88 296 PHE A O 1
ATOM 2296 N N . PHE A 1 297 ? 5.685 4.356 -20.566 1.00 89.94 297 PHE A N 1
ATOM 2297 C CA . PHE A 1 297 ? 5.984 4.804 -21.934 1.00 89.94 297 PHE A CA 1
ATOM 2298 C C . PHE A 1 297 ? 6.487 6.255 -21.980 1.00 89.94 297 PHE A C 1
ATOM 2300 O O . PHE A 1 297 ? 7.495 6.530 -22.634 1.00 89.94 297 PHE A O 1
ATOM 2307 N N . LEU A 1 298 ? 5.867 7.174 -21.229 1.00 90.75 298 LEU A N 1
ATOM 2308 C CA . LEU A 1 298 ? 6.332 8.565 -21.132 1.00 90.75 298 LEU A CA 1
ATOM 2309 C C . LEU A 1 298 ? 7.769 8.657 -20.593 1.00 90.75 298 LEU A C 1
ATOM 2311 O O . LEU A 1 298 ? 8.576 9.408 -21.141 1.00 90.75 298 LEU A O 1
ATOM 2315 N N . SER A 1 299 ? 8.110 7.860 -19.574 1.00 88.06 299 SER A N 1
ATOM 2316 C CA . SER A 1 299 ? 9.449 7.831 -18.968 1.00 88.06 299 SER A CA 1
ATOM 2317 C C . SER A 1 299 ? 10.546 7.261 -19.874 1.00 88.06 299 SER A C 1
ATOM 2319 O O . SER A 1 299 ? 11.716 7.507 -19.592 1.00 88.06 299 SER A O 1
ATOM 2321 N N . ASN A 1 300 ? 10.200 6.481 -20.904 1.00 84.00 300 ASN A N 1
ATOM 2322 C CA . ASN A 1 300 ? 11.172 5.849 -21.806 1.00 84.00 300 ASN A CA 1
ATOM 2323 C C . ASN A 1 300 ? 11.223 6.499 -23.201 1.00 84.00 300 ASN A C 1
ATOM 2325 O O . ASN A 1 300 ? 12.226 6.344 -23.890 1.00 84.00 300 ASN A O 1
ATOM 2329 N N . GLY A 1 301 ? 10.171 7.214 -23.624 1.00 78.38 301 GLY A N 1
ATOM 2330 C CA . GLY A 1 301 ? 10.079 7.790 -24.974 1.00 78.38 301 GLY A CA 1
ATOM 2331 C C . GLY A 1 301 ? 9.940 9.314 -25.069 1.00 78.38 301 GLY A C 1
ATOM 2332 O O . GLY A 1 301 ? 10.158 9.852 -26.150 1.00 78.38 301 GLY A O 1
ATOM 2333 N N . VAL A 1 302 ? 9.558 10.022 -23.994 1.00 78.81 302 VAL A N 1
ATOM 2334 C CA . VAL A 1 302 ? 9.166 11.452 -24.077 1.00 78.81 302 VAL A CA 1
ATOM 2335 C C . VAL A 1 302 ? 9.819 12.333 -23.004 1.00 78.81 302 VAL A C 1
ATOM 2337 O O . VAL A 1 302 ? 10.137 13.494 -23.262 1.00 78.81 302 VAL A O 1
ATOM 2340 N N . ALA A 1 303 ? 10.029 11.817 -21.793 1.00 77.06 303 ALA A N 1
ATOM 2341 C CA . ALA A 1 303 ? 10.548 12.594 -20.671 1.00 77.06 303 ALA A CA 1
ATOM 2342 C C . ALA A 1 303 ? 12.056 12.889 -20.812 1.00 77.06 303 ALA A C 1
ATOM 2344 O O . ALA A 1 303 ? 12.903 12.074 -20.458 1.00 77.06 303 ALA A O 1
ATOM 2345 N N . SER A 1 304 ? 12.395 14.083 -21.305 1.00 75.56 304 SER A N 1
ATOM 2346 C CA . SER A 1 304 ? 13.784 14.520 -21.519 1.00 75.56 304 SER A CA 1
ATOM 2347 C C . SER A 1 304 ? 14.436 15.210 -20.313 1.00 75.56 304 SER A C 1
ATOM 2349 O O . SER A 1 304 ? 15.661 15.281 -20.241 1.00 75.56 304 SER A O 1
ATOM 2351 N N . SER A 1 305 ? 13.652 15.733 -19.360 1.00 87.06 305 SER A N 1
ATOM 2352 C CA . SER A 1 305 ? 14.183 16.448 -18.190 1.00 87.06 305 SER A CA 1
ATOM 2353 C C . SER A 1 305 ? 14.265 15.552 -16.951 1.00 87.06 305 SER A C 1
ATOM 2355 O O . SER A 1 305 ? 13.335 14.802 -16.648 1.00 87.06 305 SER A O 1
ATOM 2357 N N . LYS A 1 306 ? 15.349 15.690 -16.172 1.00 85.56 306 LYS A N 1
ATOM 2358 C CA . LYS A 1 306 ? 15.536 14.969 -14.900 1.00 85.56 306 LYS A CA 1
ATOM 2359 C C . LYS A 1 306 ? 14.340 15.155 -13.956 1.00 85.56 306 LYS A C 1
ATOM 2361 O O . LYS A 1 306 ? 13.841 14.175 -13.414 1.00 85.56 306 LYS A O 1
ATOM 2366 N N . THR A 1 307 ? 13.844 16.385 -13.817 1.00 86.06 307 THR A N 1
ATOM 2367 C CA . THR A 1 307 ? 12.679 16.711 -12.978 1.00 86.06 307 THR A CA 1
ATOM 2368 C C . THR A 1 307 ? 11.409 16.008 -13.464 1.00 86.06 307 THR A C 1
ATOM 2370 O O . THR A 1 307 ? 10.630 15.522 -12.649 1.00 86.06 307 THR A O 1
ATOM 2373 N N . SER A 1 308 ? 11.207 15.900 -14.784 1.00 87.94 308 SER A N 1
ATOM 2374 C CA . SER A 1 308 ? 10.082 15.155 -15.366 1.00 87.94 308 SER A CA 1
ATOM 2375 C C . SER A 1 308 ? 10.159 13.674 -14.999 1.00 87.94 308 SER A C 1
ATOM 2377 O O . SER A 1 308 ? 9.165 13.117 -14.546 1.00 87.94 308 SER A O 1
ATOM 2379 N N . CYS A 1 309 ? 11.334 13.051 -15.116 1.00 88.69 309 CYS A N 1
ATOM 2380 C CA . CYS A 1 309 ? 11.533 11.648 -14.741 1.00 88.69 309 CYS A CA 1
ATOM 2381 C C . CYS A 1 309 ? 11.384 11.417 -13.226 1.00 88.69 309 CYS A C 1
ATOM 2383 O O . CYS A 1 309 ? 10.810 10.412 -12.815 1.00 88.69 309 CYS A O 1
ATOM 2385 N N . GLU A 1 310 ? 11.838 12.353 -12.385 1.00 91.00 310 GLU A N 1
ATOM 2386 C CA . GLU A 1 310 ? 11.639 12.299 -10.930 1.00 91.00 310 GLU A CA 1
ATOM 2387 C C . GLU A 1 310 ? 10.154 12.385 -10.543 1.00 91.00 310 GLU A C 1
ATOM 2389 O O . GLU A 1 310 ? 9.710 11.616 -9.689 1.00 91.00 310 GLU A O 1
ATOM 2394 N N . ILE A 1 311 ? 9.380 13.265 -11.190 1.00 92.12 311 ILE A N 1
ATOM 2395 C CA . ILE A 1 311 ? 7.929 13.399 -10.974 1.00 92.12 311 ILE A CA 1
ATOM 2396 C C . ILE A 1 311 ? 7.177 12.177 -11.509 1.00 92.12 311 ILE A C 1
ATOM 2398 O O . ILE A 1 311 ? 6.329 11.642 -10.802 1.00 92.12 311 ILE A O 1
ATOM 2402 N N . ILE A 1 312 ? 7.497 11.695 -12.716 1.00 93.44 312 ILE A N 1
ATOM 2403 C CA . ILE A 1 312 ? 6.874 10.497 -13.307 1.00 93.44 312 ILE A CA 1
ATOM 2404 C C . ILE A 1 312 ? 7.142 9.269 -12.431 1.00 93.44 312 ILE A C 1
ATOM 2406 O O . ILE A 1 312 ? 6.211 8.517 -12.143 1.00 93.44 312 ILE A O 1
ATOM 2410 N N . LYS A 1 313 ? 8.376 9.098 -11.936 1.00 92.38 313 LYS A N 1
ATOM 2411 C CA . LYS A 1 313 ? 8.692 8.034 -10.978 1.00 92.38 313 LYS A CA 1
ATOM 2412 C C . LYS A 1 313 ? 7.948 8.219 -9.655 1.00 92.38 313 LYS A C 1
ATOM 2414 O O . LYS A 1 313 ? 7.398 7.251 -9.153 1.00 92.38 313 LYS A O 1
ATOM 2419 N N . GLY A 1 314 ? 7.868 9.436 -9.118 1.00 93.00 314 GLY A N 1
ATOM 2420 C CA . GLY A 1 314 ? 7.092 9.709 -7.906 1.00 93.00 314 GLY A CA 1
ATOM 2421 C C . GLY A 1 314 ? 5.597 9.414 -8.061 1.00 93.00 314 GLY A C 1
ATOM 2422 O O . GLY A 1 314 ? 4.980 8.865 -7.157 1.00 93.00 314 GLY A O 1
ATOM 2423 N N . LEU A 1 315 ? 5.008 9.718 -9.217 1.00 94.62 315 LEU A N 1
ATOM 2424 C CA . LEU A 1 315 ? 3.603 9.424 -9.505 1.00 94.62 315 LEU A CA 1
ATOM 2425 C C . LEU A 1 315 ? 3.368 7.915 -9.712 1.00 94.62 315 LEU A C 1
ATOM 2427 O O . LEU A 1 315 ? 2.382 7.376 -9.217 1.00 94.62 315 LEU A O 1
ATOM 2431 N N . SER A 1 316 ? 4.304 7.225 -10.370 1.00 94.19 316 SER A N 1
ATOM 2432 C CA . SER A 1 316 ? 4.327 5.761 -10.506 1.00 94.19 316 SER A CA 1
ATOM 2433 C C . SER A 1 316 ? 4.444 5.063 -9.146 1.00 94.19 316 SER A C 1
ATOM 2435 O O . SER A 1 316 ? 3.617 4.225 -8.809 1.00 94.19 316 SER A O 1
ATOM 2437 N N . ASP A 1 317 ? 5.446 5.421 -8.343 1.00 93.56 317 ASP A N 1
ATOM 2438 C CA . ASP A 1 317 ? 5.730 4.771 -7.061 1.00 93.56 317 ASP A CA 1
ATOM 2439 C C . ASP A 1 317 ? 4.747 5.205 -5.951 1.00 93.56 317 ASP A C 1
ATOM 2441 O O . ASP A 1 317 ? 4.582 4.483 -4.966 1.00 93.56 317 ASP A O 1
ATOM 2445 N N . GLY A 1 318 ? 4.107 6.372 -6.092 1.00 92.69 318 GLY A N 1
ATOM 2446 C CA . GLY A 1 318 ? 3.181 6.957 -5.119 1.00 92.69 318 GLY A CA 1
ATOM 2447 C C . GLY A 1 318 ? 1.703 6.711 -5.420 1.00 92.69 318 GLY A C 1
ATOM 2448 O O . GLY A 1 318 ? 1.042 6.059 -4.630 1.00 92.69 318 GLY A O 1
ATOM 2449 N N . PHE A 1 319 ? 1.179 7.256 -6.525 1.00 94.25 319 PHE A N 1
ATOM 2450 C CA . PHE A 1 319 ? -0.260 7.233 -6.856 1.00 94.25 319 PHE A CA 1
ATOM 2451 C C . PHE A 1 319 ? -0.728 5.888 -7.422 1.00 94.25 319 PHE A C 1
ATOM 2453 O O . PHE A 1 319 ? -1.894 5.529 -7.269 1.00 94.25 319 PHE A O 1
ATOM 2460 N N . CYS A 1 320 ? 0.157 5.166 -8.115 1.00 91.00 320 CYS A N 1
ATOM 2461 C CA . CYS A 1 320 ? -0.147 3.858 -8.698 1.00 91.00 320 CYS A CA 1
ATOM 2462 C C . CYS A 1 320 ? 0.202 2.724 -7.720 1.00 91.00 320 CYS A C 1
ATOM 2464 O O . CYS A 1 320 ? 0.770 1.706 -8.122 1.00 91.00 320 CYS A O 1
ATOM 2466 N N . ASP A 1 321 ? -0.087 2.929 -6.432 1.00 79.88 321 ASP A N 1
ATOM 2467 C CA . ASP A 1 321 ? 0.013 1.894 -5.407 1.00 79.88 321 ASP A CA 1
ATOM 2468 C C . ASP A 1 321 ? -1.063 0.800 -5.622 1.00 79.88 321 ASP A C 1
ATOM 2470 O O . ASP A 1 321 ? -2.275 1.071 -5.471 1.00 79.88 321 ASP A O 1
#

InterPro domains:
  IPR003691 Fluoride-specific ion channel FluC [PF02537] (73-153)
  IPR003691 Fluoride-specific ion channel FluC [PF02537] (251-320)
  IPR003691 Fluoride-specific ion channel FluC [PTHR28259] (57-320)

Radius of gyration: 33.28 Å; chains: 1; bounding box: 82×70×123 Å

pLDDT: mean 77.98, std 25.12, range [23.05, 98.62]

Organism: Rhizophagus irregularis (strain DAOM 197198w) (NCBI:txid1432141)

Foldseek 3Di:
DDDDDDDDDDDDDDDDDDDDDDDDDDDDDDDDDDDDDDDDDDDDDDPPPPPPVPLDAAEQEPAPVLLLLLLLVQQLQQLLLQVVQQVVQPDPPRVDHSLLVLLLQLLLQQLLLVLCVVVVCVVPVSVSSSSNLRNSVNSHFLQVLLVVLVCLQPPDPDPPDDNVVSVVVSVVSVVSSVVSSVVSSVNSNVVNCVPVPDDPPDD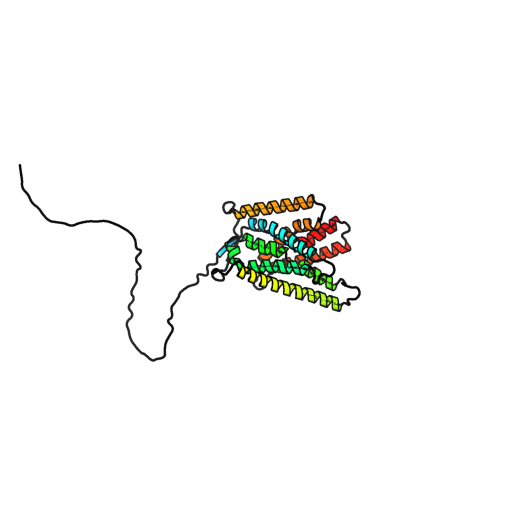PRNHDHDHDHDDVVPDDPSSVVSNVNSVVQQVVLVVCLVPDPPLNLSSLLSVQQSVLSVQLVVLQVCCVVDVVDRRSNVVSNVVLNVLLVVLVCCLVPPDPDPVSNSNSSSNNSHNSD